Protein AF-A0A800FHI3-F1 (afdb_monomer_lite)

Secondary structure (DSSP, 8-state):
----PPPP-----------------PPPGGGS-GGG----B-SSTTB-PPPHHHHHHHHHH-HHHHHHH---PPPHHHHHHHS---EEEEEEEB-SSS-TTTB-GGGGGGT--SB---GGGTSSS-B--SBTTTB--BS-SBHHHHHHHHHHHHHH-TTPPPPEEEEEEE---HHHH-TT--SS--PBP--TT-

pLDDT: mean 89.05, std 16.57, range [38.44, 98.88]

Sequence (194 aa):
MNHQKIFYYSFLLLLLTGCDEKKEQGMNSNDLKLNQIQVIGSHNSYRIHPVQDMFNLMTGLNPELAAELDYGHPSFDVQFSQHGIRQIEIDVYHDPEGGLFYNQRGNLFIGLPVPSGIEELLDPGLKVLHFPDIDYRTHYLTFIDALTAVKTWSDANPNHIPIFILVEGKEEGLANVYPSLSGFTQPLPFDRDA

Foldseek 3Di:
DDDDDDDDDDDDDDPPPDDPPPPPPPDQLVVDDPVRDDFDEDELQFFDQWDVLLLVVCCVVPVVVSVVRPDGHDAPLCCCPVVVGQEYEWEKFAFQQFDLQQFLPLCVVRVHGRGPPDVVRRDGAIATFDEGNRTRDGNAGHPVRNVVSVVVSCVVPVSDDHRHYHYHYDQDYPCVVPVVDPDTRGTDDPDPVD

Radius of gyration: 28.07 Å; chains: 1; bounding box: 52×34×108 Å

Structure (mmCIF, N/CA/C/O backbone):
data_AF-A0A800FHI3-F1
#
_entry.id   AF-A0A800FHI3-F1
#
loop_
_atom_site.group_PDB
_atom_site.id
_atom_site.type_symbol
_atom_site.label_atom_id
_atom_site.label_alt_id
_atom_site.label_comp_id
_atom_site.label_asym_id
_atom_site.label_entity_id
_atom_site.label_seq_id
_atom_site.pdbx_PDB_ins_code
_atom_site.Cartn_x
_atom_site.Cartn_y
_atom_site.Cartn_z
_atom_site.occupancy
_atom_site.B_iso_or_equiv
_atom_site.auth_seq_id
_atom_site.auth_comp_id
_atom_site.auth_asym_id
_atom_site.auth_atom_id
_atom_site.pdbx_PDB_model_num
ATOM 1 N N . MET A 1 1 ? 30.110 -1.820 85.835 1.00 45.06 1 MET A N 1
ATOM 2 C CA . MET A 1 1 ? 29.943 -1.499 84.402 1.00 45.06 1 MET A CA 1
ATOM 3 C C . MET A 1 1 ? 29.195 -2.638 83.735 1.00 45.06 1 MET A C 1
ATOM 5 O O . MET A 1 1 ? 29.802 -3.664 83.478 1.00 45.06 1 MET A O 1
ATOM 9 N N . ASN A 1 2 ? 27.889 -2.486 83.512 1.00 38.44 2 ASN A N 1
ATOM 10 C CA . ASN A 1 2 ? 27.201 -3.175 82.423 1.00 38.44 2 ASN A CA 1
ATOM 11 C C . ASN A 1 2 ? 25.917 -2.401 82.100 1.00 38.44 2 ASN A C 1
ATOM 13 O O . ASN A 1 2 ? 25.079 -2.176 82.969 1.00 38.44 2 ASN A O 1
ATOM 17 N N . HIS A 1 3 ? 25.857 -1.888 80.877 1.00 43.31 3 HIS A N 1
ATOM 18 C CA . HIS A 1 3 ? 24.791 -1.051 80.347 1.00 43.31 3 HIS A CA 1
ATOM 19 C C . HIS A 1 3 ? 23.704 -1.924 79.726 1.00 43.31 3 HIS A C 1
ATOM 21 O O . HIS A 1 3 ? 24.027 -2.719 78.854 1.00 43.31 3 HIS A O 1
ATOM 27 N N . GLN A 1 4 ? 22.429 -1.668 80.030 1.00 44.62 4 GLN A N 1
ATOM 28 C CA . GLN A 1 4 ? 21.407 -1.634 78.979 1.00 44.62 4 GLN A CA 1
ATOM 29 C C . GLN A 1 4 ? 20.162 -0.881 79.448 1.00 44.62 4 GLN A C 1
ATOM 31 O O . GLN A 1 4 ? 19.582 -1.155 80.494 1.00 44.62 4 GLN A O 1
ATOM 36 N N . LYS A 1 5 ? 19.841 0.157 78.676 1.00 42.59 5 LYS A N 1
ATOM 37 C CA . LYS A 1 5 ? 18.814 1.164 78.919 1.00 42.59 5 LYS A CA 1
ATOM 38 C C . LYS A 1 5 ? 17.472 0.653 78.391 1.00 42.59 5 LYS A C 1
ATOM 40 O O . LYS A 1 5 ? 17.403 0.144 77.277 1.00 42.59 5 LYS A O 1
ATOM 45 N N . ILE A 1 6 ? 16.428 0.832 79.192 1.00 45.41 6 ILE A N 1
ATOM 46 C CA . ILE A 1 6 ? 15.025 0.570 78.859 1.00 45.41 6 ILE A CA 1
ATOM 47 C C . ILE A 1 6 ? 14.563 1.646 77.865 1.00 45.41 6 ILE A C 1
ATOM 49 O O . ILE A 1 6 ? 14.611 2.836 78.176 1.00 45.41 6 ILE A O 1
ATOM 53 N N . PHE A 1 7 ? 14.168 1.237 76.658 1.00 44.22 7 PHE A N 1
ATOM 54 C CA . PHE A 1 7 ? 13.616 2.122 75.629 1.00 44.22 7 PHE A CA 1
ATOM 55 C C . PHE A 1 7 ? 12.106 2.306 75.839 1.00 44.22 7 PHE A C 1
ATOM 57 O O . PHE A 1 7 ? 11.353 1.337 75.911 1.00 44.22 7 PHE A O 1
ATOM 64 N N . TYR A 1 8 ? 11.684 3.567 75.939 1.00 43.62 8 TYR A N 1
ATOM 65 C CA . TYR A 1 8 ? 10.291 4.002 76.006 1.00 43.62 8 TYR A CA 1
ATOM 66 C C . TYR A 1 8 ? 9.594 3.793 74.651 1.00 43.62 8 TYR A C 1
ATOM 68 O O . TYR A 1 8 ? 10.065 4.292 73.630 1.00 43.62 8 TYR A O 1
ATOM 76 N N . TYR A 1 9 ? 8.451 3.103 74.645 1.00 44.12 9 TYR A N 1
ATOM 77 C CA . TYR A 1 9 ? 7.526 3.089 73.510 1.00 44.12 9 TYR A CA 1
ATOM 78 C C . TYR A 1 9 ? 6.738 4.404 73.491 1.00 44.12 9 TYR A C 1
ATOM 80 O O . TYR A 1 9 ? 5.932 4.655 74.383 1.00 44.12 9 TYR A O 1
ATOM 88 N N . SER A 1 10 ? 6.963 5.236 72.473 1.00 44.97 10 SER A N 1
ATOM 89 C CA . SER A 1 10 ? 6.093 6.370 72.155 1.00 44.97 10 SER A CA 1
ATOM 90 C C . SER A 1 10 ? 5.158 5.943 71.025 1.00 44.97 10 SER A C 1
ATOM 92 O O . SER A 1 10 ? 5.600 5.678 69.908 1.00 44.97 10 SER A O 1
ATOM 94 N N . PHE A 1 11 ? 3.874 5.796 71.342 1.00 44.59 11 PHE A N 1
ATOM 95 C CA . PHE A 1 11 ? 2.820 5.424 70.402 1.00 44.59 11 PHE A CA 1
ATOM 96 C C . PHE A 1 11 ? 2.370 6.690 69.659 1.00 44.59 11 PHE A C 1
ATOM 98 O O . PHE A 1 11 ? 1.648 7.518 70.212 1.00 44.59 11 PHE A O 1
ATOM 105 N N . LEU A 1 12 ? 2.845 6.877 68.426 1.00 44.88 12 LEU A N 1
ATOM 106 C CA . LEU A 1 12 ? 2.419 7.974 67.559 1.00 44.88 12 LEU A CA 1
ATOM 107 C C . LEU A 1 12 ? 1.147 7.541 66.813 1.00 44.88 12 LEU A C 1
ATOM 109 O O . LEU A 1 12 ? 1.210 6.769 65.858 1.00 44.88 12 LEU A O 1
ATOM 113 N N . LEU A 1 13 ? -0.012 8.013 67.276 1.00 46.62 13 LEU A N 1
ATOM 114 C CA . LEU A 1 13 ? -1.298 7.797 66.615 1.00 46.62 13 LEU A CA 1
ATOM 115 C C . LEU A 1 13 ? -1.393 8.728 65.392 1.00 46.62 13 LEU A C 1
ATOM 117 O O . LEU A 1 13 ? -1.702 9.911 65.521 1.00 46.62 13 LEU A O 1
ATOM 121 N N . LEU A 1 14 ? -1.096 8.205 64.202 1.00 50.12 14 LEU A N 1
ATOM 122 C CA . LEU A 1 14 ? -1.395 8.876 62.936 1.00 50.12 14 LEU A CA 1
ATOM 123 C C . LEU A 1 14 ? -2.906 8.789 62.685 1.00 50.12 14 LEU A C 1
ATOM 125 O O . LEU A 1 14 ? -3.438 7.727 62.365 1.00 50.12 14 LEU A O 1
ATOM 129 N N . LEU A 1 15 ? -3.598 9.917 62.853 1.00 51.19 15 LEU A N 1
ATOM 130 C CA . LEU A 1 15 ? -4.972 10.107 62.394 1.00 51.19 15 LEU A CA 1
ATOM 131 C C . LEU A 1 15 ? -4.983 10.045 60.861 1.00 51.19 15 LEU A C 1
ATOM 133 O O . LEU A 1 15 ? -4.640 11.015 60.190 1.00 51.19 15 LEU A O 1
ATOM 137 N N . LEU A 1 16 ? -5.367 8.893 60.312 1.00 52.19 16 LEU A N 1
ATOM 138 C CA . LEU A 1 16 ? -5.722 8.757 58.903 1.00 52.19 16 LEU A CA 1
ATOM 139 C C . LEU A 1 16 ? -7.048 9.491 58.677 1.00 52.19 16 LEU A C 1
ATOM 141 O O . LEU A 1 16 ? -8.126 8.944 58.905 1.00 52.19 16 LEU A O 1
ATOM 145 N N . THR A 1 17 ? -6.977 10.749 58.249 1.00 55.69 17 THR A N 1
ATOM 146 C CA . THR A 1 17 ? -8.105 11.412 57.594 1.00 55.69 17 THR A CA 1
ATOM 147 C C . THR A 1 17 ? -8.374 10.665 56.293 1.00 55.69 17 THR A C 1
ATOM 149 O O . THR A 1 17 ? -7.591 10.762 55.349 1.00 55.69 17 THR A O 1
ATOM 152 N N . GLY A 1 18 ? -9.444 9.871 56.264 1.00 51.44 18 GLY A N 1
ATOM 153 C CA . GLY A 1 18 ? -9.910 9.226 55.044 1.00 51.44 18 GLY A CA 1
ATOM 154 C C . GLY A 1 18 ? -10.305 10.292 54.030 1.00 51.44 18 GLY A C 1
ATOM 155 O O . GLY A 1 18 ? -11.291 11.000 54.232 1.00 51.44 18 GLY A O 1
ATOM 156 N N . CYS A 1 19 ? -9.527 10.421 52.956 1.00 55.47 19 CYS A N 1
ATOM 157 C CA . CYS A 1 19 ? -10.030 11.015 51.729 1.00 55.47 19 CYS A CA 1
ATOM 158 C C . CYS A 1 19 ? -11.149 10.103 51.229 1.00 55.47 19 CYS A C 1
ATOM 160 O O . CYS A 1 19 ? -10.907 8.944 50.899 1.00 55.47 19 CYS A O 1
ATOM 162 N N . ASP A 1 20 ? -12.369 10.624 51.215 1.00 54.69 20 ASP A N 1
ATOM 163 C CA . ASP A 1 20 ? -13.487 10.002 50.524 1.00 54.69 20 ASP A CA 1
ATOM 164 C C . ASP A 1 20 ? -13.185 10.123 49.022 1.00 54.69 20 ASP A C 1
ATOM 166 O O . ASP A 1 20 ? -13.445 11.154 48.396 1.00 54.69 20 ASP A O 1
ATOM 170 N N . GLU A 1 21 ? -12.509 9.115 48.461 1.00 57.00 21 GLU A N 1
ATOM 171 C CA . GLU A 1 21 ? -12.353 8.966 47.017 1.00 57.00 21 GLU A CA 1
ATOM 172 C C . GLU A 1 21 ? -13.750 8.763 46.431 1.00 57.00 21 GLU A C 1
ATOM 174 O O . GLU A 1 21 ? -14.225 7.642 46.231 1.00 57.00 21 GLU A O 1
ATOM 179 N N . LYS A 1 22 ? -14.429 9.869 46.119 1.00 52.91 22 LYS A N 1
ATOM 180 C CA . LYS A 1 22 ? -15.454 9.846 45.087 1.00 52.91 22 LYS A CA 1
ATOM 181 C C . LYS A 1 22 ? -14.755 9.370 43.823 1.00 52.91 22 LYS A C 1
ATOM 183 O O . LYS A 1 22 ? -14.119 10.160 43.133 1.00 52.91 22 LYS A O 1
ATOM 188 N N . LYS A 1 23 ? -14.846 8.069 43.543 1.00 55.28 23 LYS A N 1
ATOM 189 C CA . LYS A 1 23 ? -14.570 7.524 42.219 1.00 55.28 23 LYS A CA 1
ATOM 190 C C . LYS A 1 23 ? -15.473 8.287 41.265 1.00 55.28 23 LYS A C 1
ATOM 192 O O . LYS A 1 23 ? -16.670 8.007 41.201 1.00 55.28 23 LYS A O 1
ATOM 197 N N . GLU A 1 24 ? -14.922 9.273 40.564 1.00 58.66 24 GLU A N 1
ATOM 198 C CA . GLU A 1 24 ? -15.524 9.723 39.321 1.00 58.66 24 GLU A CA 1
ATOM 199 C C . GLU A 1 24 ? -15.720 8.454 38.495 1.00 58.66 24 GLU A C 1
ATOM 201 O O . GLU A 1 24 ? -14.759 7.749 38.175 1.00 58.66 24 GLU A O 1
ATOM 206 N N . GLN A 1 25 ? -16.978 8.080 38.260 1.00 60.47 25 GLN A N 1
ATOM 207 C CA . GLN A 1 25 ? -17.289 7.055 37.280 1.00 60.47 25 GLN A CA 1
ATOM 208 C C . GLN A 1 25 ? -16.838 7.628 35.941 1.00 60.47 25 GLN A C 1
ATOM 210 O O . GLN A 1 25 ? -17.560 8.396 35.311 1.00 60.47 25 GLN A O 1
ATOM 215 N N . GLY A 1 26 ? -15.597 7.318 35.561 1.00 61.38 26 GLY A N 1
ATOM 216 C CA . GLY A 1 26 ? -15.086 7.615 34.237 1.00 61.38 26 GLY A CA 1
ATOM 217 C C . GLY A 1 26 ? -16.068 7.054 33.217 1.00 61.38 26 GLY A C 1
ATOM 218 O O . GLY A 1 26 ? -16.522 5.916 33.347 1.00 61.38 26 GLY A O 1
ATOM 219 N N . MET A 1 27 ? -16.439 7.883 32.247 1.00 67.25 27 MET A N 1
ATOM 220 C CA . MET A 1 27 ? -17.299 7.489 31.137 1.00 67.25 27 MET A CA 1
ATOM 221 C C . MET A 1 27 ? -16.727 6.228 30.477 1.00 67.25 27 MET A C 1
ATOM 223 O O . MET A 1 27 ? -15.555 6.208 30.096 1.00 67.25 27 MET A O 1
ATOM 227 N N . ASN A 1 28 ? -17.531 5.168 30.371 1.00 81.00 28 ASN A N 1
ATOM 228 C CA . ASN A 1 28 ? -17.112 3.952 29.687 1.00 81.00 28 ASN A CA 1
ATOM 229 C C . ASN A 1 28 ? -17.013 4.259 28.188 1.00 81.00 28 ASN A C 1
ATOM 231 O O . ASN A 1 28 ? -17.926 4.855 27.618 1.00 81.00 28 ASN A O 1
ATOM 235 N N . SER A 1 29 ? -15.930 3.846 27.527 1.00 79.69 29 SER A N 1
ATOM 236 C CA . SER A 1 29 ? -15.788 4.031 26.078 1.00 79.69 29 SER A CA 1
ATOM 237 C C . SER A 1 29 ? -16.929 3.382 25.289 1.00 79.69 29 SER A C 1
ATOM 239 O O . SER A 1 29 ? -17.259 3.858 24.208 1.00 79.69 29 SER A O 1
ATOM 241 N N . ASN A 1 30 ? -17.568 2.346 25.842 1.00 83.75 30 ASN A N 1
ATOM 242 C CA . ASN A 1 30 ? -18.726 1.679 25.244 1.00 83.75 30 ASN A CA 1
ATOM 243 C C . ASN A 1 30 ? -20.024 2.503 25.312 1.00 83.75 30 ASN A C 1
ATOM 245 O O . ASN A 1 30 ? -20.977 2.174 24.610 1.00 83.75 30 ASN A O 1
ATOM 249 N N . ASP A 1 31 ? -20.070 3.567 26.119 1.00 90.00 31 ASP A N 1
ATOM 250 C CA . ASP A 1 31 ? -21.227 4.467 26.204 1.00 90.00 31 ASP A CA 1
ATOM 251 C C . ASP A 1 31 ? -21.164 5.591 25.150 1.00 90.00 31 ASP A C 1
ATOM 253 O O . ASP A 1 31 ? -22.138 6.325 24.950 1.00 90.00 31 ASP A O 1
ATOM 257 N N . LEU A 1 32 ? -20.022 5.738 24.466 1.00 91.44 32 LEU A N 1
ATOM 258 C CA . LEU A 1 32 ? -19.825 6.723 23.407 1.00 91.44 32 LEU A CA 1
ATOM 259 C C . LEU A 1 32 ? -20.482 6.271 22.100 1.00 91.44 32 LEU A C 1
ATOM 261 O O . LEU A 1 32 ? -20.339 5.133 21.656 1.00 91.44 32 LEU A O 1
ATOM 265 N N . LYS A 1 33 ? -21.146 7.203 21.415 1.00 93.50 33 LYS A N 1
ATOM 266 C CA . LYS A 1 33 ? -21.565 7.018 20.019 1.00 93.50 33 LYS A CA 1
ATOM 267 C C . LYS A 1 33 ? -20.372 7.233 19.090 1.00 93.50 33 LYS A C 1
ATOM 269 O O . LYS A 1 33 ? -19.493 8.031 19.403 1.00 93.50 33 LYS A O 1
ATOM 274 N N . LEU A 1 34 ? -20.381 6.621 17.902 1.00 92.88 34 LEU A N 1
ATOM 275 C CA . LEU A 1 34 ? -19.294 6.773 16.918 1.00 92.88 34 LEU A CA 1
ATOM 276 C C . LEU A 1 34 ? -18.965 8.243 16.611 1.00 92.88 34 LEU A C 1
ATOM 278 O O . LEU A 1 34 ? -17.801 8.616 16.566 1.00 92.88 34 LEU A O 1
ATOM 282 N N . ASN A 1 35 ? -19.979 9.102 16.486 1.00 95.00 35 ASN A N 1
ATOM 283 C CA . ASN A 1 35 ? -19.808 10.534 16.218 1.00 95.00 35 ASN A CA 1
ATOM 284 C C . ASN A 1 35 ? -19.346 11.364 17.435 1.00 95.00 35 ASN A C 1
ATOM 286 O O . ASN A 1 35 ? -19.272 12.587 17.345 1.00 95.00 35 ASN A O 1
ATOM 290 N N . GLN A 1 36 ? -19.099 10.723 18.579 1.00 94.44 36 GLN A N 1
ATOM 291 C CA . GLN A 1 36 ? -18.502 11.316 19.780 1.00 94.44 36 GLN A CA 1
ATOM 292 C C . GLN A 1 36 ? -17.058 10.833 19.991 1.00 94.44 36 GLN A C 1
ATOM 294 O O . GLN A 1 36 ? -16.417 11.240 20.958 1.00 94.44 36 GLN A O 1
ATOM 299 N N . ILE A 1 37 ? -16.550 9.967 19.108 1.00 92.38 37 ILE A N 1
ATOM 300 C CA . ILE A 1 37 ? -15.177 9.471 19.134 1.00 92.38 37 ILE A CA 1
ATOM 301 C C . ILE A 1 37 ? -14.356 10.304 18.149 1.00 92.38 37 ILE A C 1
ATOM 303 O O . ILE A 1 37 ? -14.697 10.410 16.974 1.00 92.38 37 ILE A O 1
ATOM 307 N N . GLN A 1 38 ? -13.254 10.871 18.634 1.00 95.44 38 GLN A N 1
ATOM 308 C CA . GLN A 1 38 ? -12.239 11.505 17.803 1.00 95.44 38 GLN A CA 1
ATOM 309 C C . GLN A 1 38 ? -10.977 10.649 17.839 1.00 95.44 38 GLN A C 1
ATOM 311 O O . GLN A 1 38 ? -10.543 10.216 18.908 1.00 95.44 38 GLN A O 1
ATOM 316 N N . VAL A 1 39 ? -10.397 10.401 16.670 1.00 95.62 39 VAL A N 1
ATOM 317 C CA . VAL A 1 39 ? -9.217 9.550 16.512 1.00 95.62 39 VAL A CA 1
ATOM 318 C C . VAL A 1 39 ? -8.141 10.263 15.710 1.00 95.62 39 VAL A C 1
ATOM 320 O O . VAL A 1 39 ? -8.427 11.181 14.944 1.00 95.62 39 VAL A O 1
ATOM 323 N N . ILE A 1 40 ? -6.901 9.818 15.885 1.00 97.50 40 ILE A N 1
ATOM 324 C CA . ILE A 1 40 ? -5.805 10.132 14.972 1.00 97.50 40 ILE A CA 1
ATOM 325 C C . ILE A 1 40 ? -5.743 9.009 13.936 1.00 97.50 40 ILE A C 1
ATOM 327 O O . ILE A 1 40 ? -5.820 7.824 14.292 1.00 97.50 40 ILE A O 1
ATOM 331 N N . GLY A 1 41 ? -5.619 9.401 12.669 1.00 97.88 41 GLY A N 1
ATOM 332 C CA . GLY A 1 41 ? -5.404 8.495 11.551 1.00 97.88 41 GLY A CA 1
ATOM 333 C C . GLY A 1 41 ? -4.029 8.660 10.917 1.00 97.88 41 GLY A C 1
ATOM 334 O O . GLY A 1 41 ? -3.418 9.722 11.031 1.00 97.88 41 GLY A O 1
ATOM 335 N N . SER A 1 42 ? -3.557 7.607 10.258 1.00 98.31 42 SER A N 1
ATOM 336 C CA . SER A 1 42 ? -2.430 7.667 9.322 1.00 98.31 42 SER A CA 1
ATOM 337 C C . SER A 1 42 ? -2.950 7.610 7.884 1.00 98.31 42 SER A C 1
ATOM 339 O O . SER A 1 42 ? -3.937 6.927 7.620 1.00 98.31 42 SER A O 1
ATOM 341 N N . HIS A 1 43 ? -2.296 8.348 6.988 1.00 97.81 43 HIS A N 1
ATOM 342 C CA . HIS A 1 43 ? -2.580 8.373 5.550 1.00 97.81 43 HIS A CA 1
ATOM 343 C C . HIS A 1 43 ? -1.654 7.376 4.852 1.00 97.81 43 HIS A C 1
ATOM 345 O O . HIS A 1 43 ? -0.478 7.302 5.212 1.00 97.81 43 HIS A O 1
ATOM 351 N N . ASN A 1 44 ? -2.157 6.595 3.900 1.00 98.31 44 ASN A N 1
ATOM 352 C CA . ASN A 1 44 ? -1.414 5.493 3.269 1.00 98.31 44 ASN A CA 1
ATOM 353 C C . ASN A 1 44 ? -0.763 4.553 4.300 1.00 98.31 44 ASN A C 1
ATOM 355 O O . ASN A 1 44 ? 0.434 4.259 4.250 1.00 98.31 44 ASN A O 1
ATOM 359 N N . SER A 1 45 ? -1.533 4.093 5.287 1.00 98.69 45 SER A N 1
ATOM 360 C CA . SER A 1 45 ? -1.028 3.445 6.508 1.00 98.69 45 SER A CA 1
ATOM 361 C C . SER A 1 45 ? -0.176 2.193 6.268 1.00 98.69 45 SER A C 1
ATOM 363 O O . SER A 1 45 ? 0.563 1.773 7.153 1.00 98.69 45 SER A O 1
ATOM 365 N N . TYR A 1 46 ? -0.296 1.563 5.104 1.00 98.62 46 TYR A N 1
ATOM 366 C CA . TYR A 1 46 ? 0.449 0.371 4.692 1.00 98.62 46 TYR A CA 1
ATOM 367 C C . TYR A 1 46 ? 1.844 0.693 4.118 1.00 98.62 46 TYR A C 1
ATOM 369 O O . TYR A 1 46 ? 2.674 -0.211 3.978 1.00 98.62 46 TYR A O 1
ATOM 377 N N . ARG A 1 47 ? 2.094 1.957 3.754 1.00 97.88 47 ARG A N 1
ATOM 378 C CA . ARG A 1 47 ? 3.222 2.380 2.923 1.00 97.88 47 ARG A CA 1
ATOM 379 C C . ARG A 1 47 ? 4.554 2.261 3.653 1.00 97.88 47 ARG A C 1
ATOM 381 O O . ARG A 1 47 ? 4.724 2.737 4.778 1.00 97.88 47 ARG A O 1
ATOM 388 N N . ILE A 1 48 ? 5.530 1.687 2.959 1.00 97.62 48 ILE A N 1
ATOM 389 C CA . ILE A 1 48 ? 6.940 1.710 3.349 1.00 97.62 48 ILE A CA 1
ATOM 390 C C . ILE A 1 48 ? 7.648 2.710 2.443 1.00 97.62 48 ILE A C 1
ATOM 392 O O . ILE A 1 48 ? 7.301 2.828 1.273 1.00 97.62 48 ILE A O 1
ATOM 396 N N . HIS A 1 49 ? 8.665 3.393 2.970 1.00 96.44 49 HIS A N 1
ATOM 397 C CA . HIS A 1 49 ? 9.499 4.283 2.169 1.00 96.44 49 HIS A CA 1
ATOM 398 C C . HIS A 1 49 ? 9.948 3.603 0.854 1.00 96.44 49 HIS A C 1
ATOM 400 O O . HIS A 1 49 ? 10.337 2.421 0.896 1.00 96.44 49 HIS A O 1
ATOM 406 N N . PRO A 1 50 ? 9.954 4.321 -0.289 1.00 95.19 50 PRO A N 1
ATOM 407 C CA . PRO A 1 50 ? 10.339 3.769 -1.581 1.00 95.19 50 PRO A CA 1
ATOM 408 C C . PRO A 1 50 ? 11.721 3.111 -1.558 1.00 95.19 50 PRO A C 1
ATOM 410 O O . PRO A 1 50 ? 12.530 3.304 -0.641 1.00 95.19 50 PRO A O 1
ATOM 413 N N . VAL A 1 51 ? 12.025 2.330 -2.596 1.00 96.50 51 VAL A N 1
ATOM 414 C CA . VAL A 1 51 ? 13.398 1.852 -2.815 1.00 96.50 51 VAL A CA 1
ATOM 415 C C . VAL A 1 51 ? 14.333 3.060 -2.874 1.00 96.50 51 VAL A C 1
ATOM 417 O O . VAL A 1 51 ? 14.062 4.004 -3.611 1.00 96.50 51 VAL A O 1
ATOM 420 N N . GLN A 1 52 ? 15.432 3.034 -2.114 1.00 96.44 52 GLN A N 1
ATOM 421 C CA . GLN A 1 52 ? 16.301 4.204 -1.950 1.00 96.44 52 GLN A CA 1
ATOM 422 C C . GLN A 1 52 ? 16.821 4.747 -3.287 1.00 96.44 52 GLN A C 1
ATOM 424 O O . GLN A 1 52 ? 16.833 5.956 -3.491 1.00 96.44 52 GLN A O 1
ATOM 429 N N . ASP A 1 53 ? 17.200 3.874 -4.220 1.00 97.50 53 ASP A N 1
ATOM 430 C CA . ASP A 1 53 ? 17.676 4.307 -5.537 1.00 97.50 53 ASP A CA 1
ATOM 431 C C . ASP A 1 53 ? 16.559 4.935 -6.380 1.00 97.50 53 ASP A C 1
ATOM 433 O O . ASP A 1 53 ? 16.805 5.912 -7.088 1.00 97.50 53 ASP A O 1
ATOM 437 N N . MET A 1 54 ? 15.318 4.448 -6.250 1.00 96.69 54 MET A N 1
ATOM 438 C CA . MET A 1 54 ? 14.151 5.078 -6.880 1.00 96.69 54 MET A CA 1
ATOM 439 C C . MET A 1 54 ? 13.876 6.447 -6.259 1.00 96.69 54 MET A C 1
ATOM 441 O O . MET A 1 54 ? 13.665 7.418 -6.977 1.00 96.69 54 MET A O 1
ATOM 445 N N . PHE A 1 55 ? 13.952 6.556 -4.933 1.00 97.12 55 PHE A N 1
ATOM 446 C CA . PHE A 1 55 ? 13.820 7.828 -4.227 1.00 97.12 55 PHE A CA 1
ATOM 447 C C . PHE A 1 55 ? 14.896 8.842 -4.642 1.00 97.12 55 PHE A C 1
ATOM 449 O O . PHE A 1 55 ? 14.589 10.008 -4.894 1.00 97.12 55 PHE A O 1
ATOM 456 N N . ASN A 1 56 ? 16.148 8.402 -4.789 1.00 97.50 56 ASN A N 1
ATOM 457 C CA . ASN A 1 56 ? 17.251 9.245 -5.252 1.00 97.50 56 ASN A CA 1
ATOM 458 C C . ASN A 1 56 ? 17.029 9.713 -6.699 1.00 97.50 56 ASN A C 1
ATOM 460 O O . ASN A 1 56 ? 17.254 10.883 -7.011 1.00 97.50 56 ASN A O 1
ATOM 464 N N . LEU A 1 57 ? 16.554 8.820 -7.576 1.00 95.88 57 LEU A N 1
ATOM 465 C CA . LEU A 1 57 ? 16.175 9.168 -8.945 1.00 95.88 57 LEU A CA 1
ATOM 466 C C . LEU A 1 57 ? 15.050 10.211 -8.958 1.00 95.88 57 LEU A C 1
ATOM 468 O O . LEU A 1 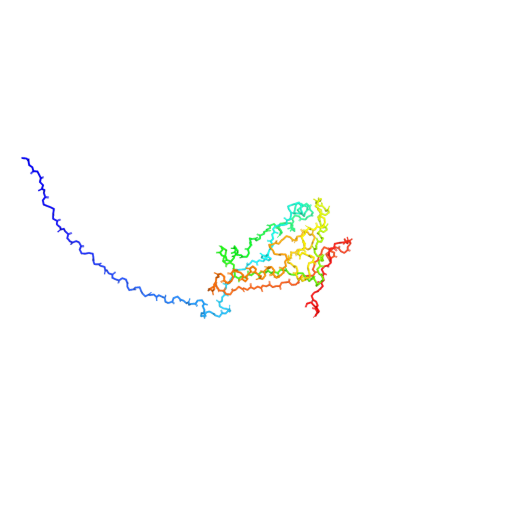57 ? 15.179 11.231 -9.632 1.00 95.88 57 LEU A O 1
ATOM 472 N N . MET A 1 58 ? 13.982 9.993 -8.184 1.00 95.06 58 MET A N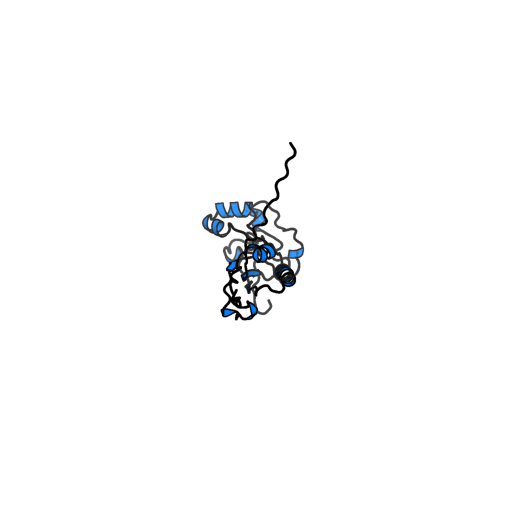 1
ATOM 473 C CA . MET A 1 58 ? 12.872 10.942 -8.058 1.00 95.06 58 MET A CA 1
ATOM 474 C C . MET A 1 58 ? 13.351 12.290 -7.523 1.00 95.06 58 MET A C 1
ATOM 476 O O . MET A 1 58 ? 13.009 13.312 -8.102 1.00 95.06 58 MET A O 1
ATOM 480 N N . THR A 1 59 ? 14.219 12.305 -6.509 1.00 96.94 59 THR A N 1
ATOM 481 C CA . THR A 1 59 ? 14.832 13.537 -5.987 1.00 96.94 59 THR A CA 1
ATOM 482 C C . THR A 1 59 ? 15.593 14.297 -7.074 1.00 96.94 59 THR A C 1
ATOM 484 O O . THR A 1 59 ? 15.508 15.518 -7.145 1.00 96.94 59 THR A O 1
ATOM 487 N N . GLY A 1 60 ? 16.319 13.594 -7.949 1.00 96.62 60 GLY A N 1
ATOM 488 C CA . GLY A 1 60 ? 17.041 14.215 -9.062 1.00 96.62 60 GLY A CA 1
ATOM 489 C C . GLY A 1 60 ? 16.135 14.797 -10.155 1.00 96.62 60 GLY A C 1
ATOM 490 O O . GLY A 1 60 ? 16.526 15.758 -10.816 1.00 96.62 60 GLY A O 1
ATOM 491 N N . LEU A 1 61 ? 14.941 14.231 -10.350 1.00 93.12 61 LEU A N 1
ATOM 492 C CA . LEU A 1 61 ? 13.984 14.647 -11.382 1.00 93.12 61 LEU A CA 1
ATOM 493 C C . LEU A 1 61 ? 12.996 15.709 -10.881 1.00 93.12 61 LEU A C 1
ATOM 495 O O . LEU A 1 61 ? 12.704 16.668 -11.594 1.00 93.12 61 LEU A O 1
ATOM 499 N N . ASN A 1 62 ? 12.473 15.523 -9.672 1.00 94.31 62 ASN A N 1
ATOM 500 C CA . ASN A 1 62 ? 11.500 16.386 -9.018 1.00 94.31 62 ASN A CA 1
ATOM 501 C C . ASN A 1 62 ? 11.677 16.324 -7.481 1.00 94.31 62 ASN A C 1
ATOM 503 O O . ASN A 1 62 ? 11.053 15.490 -6.818 1.00 94.31 62 ASN A O 1
ATOM 507 N N . PRO A 1 63 ? 12.510 17.209 -6.901 1.00 95.62 63 PRO A N 1
ATOM 508 C CA . PRO A 1 63 ? 12.770 17.237 -5.461 1.00 95.62 63 PRO A CA 1
ATOM 509 C C . PRO A 1 63 ? 11.530 17.505 -4.600 1.00 95.62 63 PRO A C 1
ATOM 511 O O . PRO A 1 63 ? 11.458 17.013 -3.479 1.00 95.62 63 PRO A O 1
ATOM 514 N N . GLU A 1 64 ? 10.576 18.293 -5.103 1.00 95.19 64 GLU A N 1
ATOM 515 C CA . GLU A 1 64 ? 9.357 18.646 -4.366 1.00 95.19 64 GLU A CA 1
ATOM 516 C C . GLU A 1 64 ? 8.460 17.418 -4.206 1.00 95.19 64 GLU A C 1
ATOM 518 O O . GLU A 1 64 ? 8.120 17.051 -3.084 1.00 95.19 64 GLU A O 1
ATOM 523 N N . LEU A 1 65 ? 8.208 16.700 -5.305 1.00 88.75 65 LEU A N 1
ATOM 524 C CA . LEU A 1 65 ? 7.484 15.428 -5.265 1.00 88.75 65 LEU A CA 1
ATOM 525 C C . LEU A 1 65 ? 8.210 14.385 -4.404 1.00 88.75 65 LEU A C 1
ATOM 527 O O . LEU A 1 65 ? 7.579 13.649 -3.654 1.00 88.75 65 LEU A O 1
ATOM 531 N N . ALA A 1 66 ? 9.540 14.306 -4.491 1.00 93.81 66 ALA A N 1
ATOM 532 C CA . ALA A 1 66 ? 10.300 13.363 -3.676 1.00 93.81 66 ALA A CA 1
ATOM 533 C C . ALA A 1 66 ? 10.148 13.654 -2.174 1.00 93.81 66 ALA A C 1
ATOM 535 O O . ALA A 1 66 ? 9.969 12.721 -1.399 1.00 93.81 66 ALA A O 1
ATOM 536 N N . ALA A 1 67 ? 10.147 14.926 -1.765 1.00 94.88 67 ALA A N 1
ATOM 537 C CA . ALA A 1 67 ? 9.942 15.304 -0.369 1.00 94.88 67 ALA A CA 1
ATOM 538 C C . ALA A 1 67 ? 8.562 14.878 0.165 1.00 94.88 67 ALA A C 1
ATOM 540 O O . ALA A 1 67 ? 8.455 14.477 1.321 1.00 94.88 67 ALA A O 1
ATOM 541 N N . GLU A 1 68 ? 7.519 14.900 -0.669 1.00 92.75 68 GLU A N 1
ATOM 542 C CA . GLU A 1 68 ? 6.188 14.390 -0.299 1.00 92.75 68 GLU A CA 1
ATOM 543 C C . GLU A 1 68 ? 6.177 12.868 -0.087 1.00 92.75 68 GLU A C 1
ATOM 545 O O . GLU A 1 68 ? 5.362 12.352 0.675 1.00 92.75 68 GLU A O 1
ATOM 550 N N . LEU A 1 69 ? 7.099 12.145 -0.725 1.00 92.88 69 LEU A N 1
ATOM 551 C CA . LEU A 1 69 ? 7.235 10.690 -0.637 1.00 92.88 69 LEU A CA 1
ATOM 552 C C . LEU A 1 69 ? 8.237 10.229 0.437 1.00 92.88 69 LEU A C 1
ATOM 554 O O . LEU A 1 69 ? 8.330 9.019 0.680 1.00 92.88 69 LEU A O 1
ATOM 558 N N . ASP A 1 70 ? 8.953 11.150 1.092 1.00 95.75 70 ASP A N 1
ATOM 559 C CA . ASP A 1 70 ? 9.984 10.882 2.111 1.00 95.75 70 ASP A CA 1
ATOM 560 C C . ASP A 1 70 ? 9.373 10.550 3.483 1.00 95.75 70 ASP A C 1
ATOM 562 O O . ASP A 1 70 ? 9.516 11.256 4.482 1.00 95.75 70 ASP A O 1
ATOM 566 N N . TYR A 1 71 ? 8.606 9.465 3.521 1.00 95.94 71 TYR A N 1
ATOM 567 C CA . TYR A 1 71 ? 8.058 8.910 4.752 1.00 95.94 71 TYR A CA 1
ATOM 568 C C . TYR A 1 71 ? 7.783 7.415 4.603 1.00 95.94 71 TYR A C 1
ATOM 570 O O . TYR A 1 71 ? 7.858 6.837 3.520 1.00 95.94 71 TYR A O 1
ATOM 578 N N . GLY A 1 72 ? 7.441 6.776 5.713 1.00 96.81 72 GLY A N 1
ATOM 579 C CA . GLY A 1 72 ? 6.900 5.427 5.748 1.00 96.81 72 GLY A CA 1
ATOM 580 C C . GLY A 1 72 ? 6.257 5.177 7.103 1.00 96.81 72 GLY A C 1
ATOM 581 O O . GLY A 1 72 ? 6.617 5.812 8.097 1.00 96.81 72 GLY A O 1
ATOM 582 N N . HIS A 1 73 ? 5.307 4.256 7.148 1.00 98.19 73 HIS A N 1
ATOM 583 C CA . HIS A 1 73 ? 4.663 3.854 8.388 1.00 98.19 73 HIS A CA 1
ATOM 584 C C . HIS A 1 73 ? 5.275 2.559 8.929 1.00 98.19 73 HIS A C 1
ATOM 586 O O . HIS A 1 73 ? 5.816 1.758 8.163 1.00 98.19 73 HIS A O 1
ATOM 592 N N . PRO A 1 74 ? 5.224 2.321 10.251 1.00 98.31 74 PRO A N 1
ATOM 593 C CA . PRO A 1 74 ? 5.451 0.988 10.788 1.00 98.31 74 PRO A CA 1
ATOM 594 C C . PRO A 1 74 ? 4.235 0.090 10.495 1.00 98.31 74 PRO A C 1
ATOM 596 O O . PRO A 1 74 ? 3.202 0.562 10.020 1.00 98.31 74 PRO A O 1
ATOM 599 N N . SER A 1 75 ? 4.329 -1.204 10.792 1.00 98.69 75 SER A N 1
ATOM 600 C CA . SER A 1 75 ? 3.216 -2.146 10.629 1.00 98.69 75 SER A CA 1
ATOM 601 C C . SER A 1 75 ? 1.982 -1.743 11.455 1.00 98.69 75 SER A C 1
ATOM 603 O O . SER A 1 75 ? 2.055 -0.937 12.388 1.00 98.69 75 SER A O 1
ATOM 605 N N . PHE A 1 76 ? 0.817 -2.297 11.112 1.00 98.81 76 PHE A N 1
ATOM 606 C CA . PHE A 1 76 ? -0.461 -1.915 11.728 1.00 98.81 76 PHE A CA 1
ATOM 607 C C . PHE A 1 76 ? -0.474 -2.180 13.232 1.00 98.81 76 PHE A C 1
ATOM 609 O O . PHE A 1 76 ? -0.943 -1.339 13.991 1.00 98.81 76 PHE A O 1
ATOM 616 N N . ASP A 1 77 ? 0.099 -3.293 13.687 1.00 98.50 77 ASP A N 1
ATOM 617 C CA . ASP A 1 77 ? 0.204 -3.606 15.112 1.00 98.50 77 ASP A CA 1
ATOM 618 C C . ASP A 1 77 ? 0.987 -2.530 15.880 1.00 98.50 77 ASP A C 1
ATOM 620 O O . ASP A 1 77 ? 0.576 -2.134 16.974 1.00 98.50 77 ASP A O 1
ATOM 624 N N . VAL A 1 78 ? 2.060 -1.992 15.295 1.00 98.75 78 VAL A N 1
ATOM 625 C CA . VAL A 1 78 ? 2.852 -0.908 15.887 1.00 98.75 78 VAL A CA 1
ATOM 626 C C . VAL A 1 78 ? 2.065 0.401 15.871 1.00 98.75 78 VAL A C 1
ATOM 628 O O . VAL A 1 78 ? 1.985 1.078 16.900 1.00 98.75 78 VAL A O 1
ATOM 631 N N . GLN A 1 79 ? 1.413 0.736 14.753 1.00 98.69 79 GLN A N 1
ATOM 632 C CA . GLN A 1 79 ? 0.530 1.906 14.658 1.00 98.69 79 GLN A CA 1
ATOM 633 C C . GLN A 1 79 ? -0.573 1.875 15.724 1.00 98.69 79 GLN A C 1
ATOM 635 O O . GLN A 1 79 ? -0.799 2.868 16.421 1.00 98.69 79 GLN A O 1
ATOM 640 N N . PHE A 1 80 ? -1.218 0.726 15.916 1.00 98.62 80 PHE A N 1
ATOM 641 C CA . PHE A 1 80 ? -2.313 0.577 16.867 1.00 98.62 80 PHE A CA 1
ATOM 642 C C . PHE A 1 80 ? -1.848 0.536 18.323 1.00 98.62 80 PHE A C 1
ATOM 644 O O . PHE A 1 80 ? -2.496 1.145 19.183 1.00 98.62 80 PHE A O 1
ATOM 651 N N . SER A 1 81 ? -0.750 -0.168 18.609 1.00 98.19 81 SER A N 1
ATOM 652 C CA . SER A 1 81 ? -0.305 -0.443 19.983 1.00 98.19 81 SER A CA 1
ATOM 653 C C . SER A 1 81 ? 0.583 0.656 20.552 1.00 98.19 81 SER A C 1
ATOM 655 O O . SER A 1 81 ? 0.476 0.975 21.732 1.00 98.19 81 SER A O 1
ATOM 657 N N . GLN A 1 82 ? 1.471 1.223 19.733 1.00 98.19 82 GLN A N 1
ATOM 658 C CA . GLN A 1 82 ? 2.495 2.165 20.195 1.00 98.19 82 GLN A CA 1
ATOM 659 C C . GLN A 1 82 ? 2.130 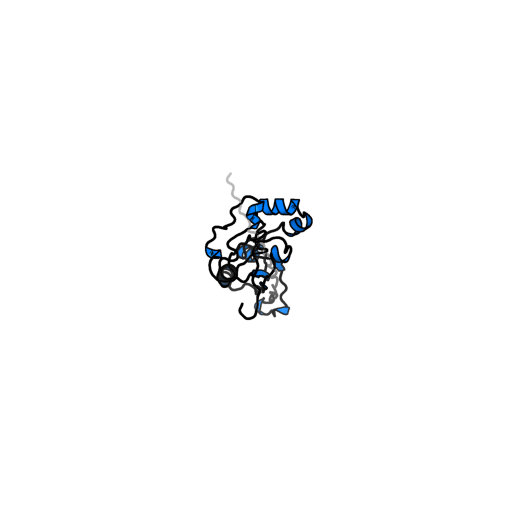3.614 19.882 1.00 98.19 82 GLN A C 1
ATOM 661 O O . GLN A 1 82 ? 2.472 4.510 20.650 1.00 98.19 82 GLN A O 1
ATOM 666 N N . HIS A 1 83 ? 1.410 3.847 18.781 1.00 97.69 83 HIS A N 1
ATOM 667 C CA . HIS A 1 83 ? 1.062 5.196 18.326 1.00 97.69 83 HIS A CA 1
ATOM 668 C C . HIS A 1 83 ? -0.411 5.562 18.549 1.00 97.69 83 HIS A C 1
ATOM 670 O O . HIS A 1 83 ? -0.797 6.703 18.311 1.00 97.69 83 HIS A O 1
ATOM 676 N N . GLY A 1 84 ? -1.236 4.624 19.027 1.00 96.69 84 GLY A N 1
ATOM 677 C CA . GLY A 1 84 ? -2.646 4.878 19.335 1.00 96.69 84 GLY A CA 1
ATOM 678 C C . GLY A 1 84 ? -3.509 5.195 18.109 1.00 96.69 84 GLY A C 1
ATOM 679 O O . GLY A 1 84 ? -4.601 5.738 18.267 1.00 96.69 84 GLY A O 1
ATOM 680 N N . ILE A 1 85 ? -3.045 4.856 16.901 1.00 98.38 85 ILE A N 1
ATOM 681 C CA . ILE A 1 85 ? -3.789 5.073 15.656 1.00 98.38 85 ILE A CA 1
ATOM 682 C C . ILE A 1 85 ? -5.090 4.271 15.691 1.00 98.38 85 ILE A C 1
ATOM 684 O O . ILE A 1 85 ? -5.105 3.103 16.088 1.00 98.38 85 ILE A O 1
ATOM 688 N N . ARG A 1 86 ? -6.199 4.905 15.301 1.00 97.81 86 ARG A N 1
ATOM 689 C CA . ARG A 1 86 ? -7.531 4.272 15.230 1.00 97.81 86 ARG A CA 1
ATOM 690 C C . ARG A 1 86 ? -8.288 4.608 13.946 1.00 97.81 86 ARG A C 1
ATOM 692 O O . ARG A 1 86 ? -9.446 4.231 13.806 1.00 97.81 86 ARG A O 1
ATOM 699 N N . GLN A 1 87 ? -7.619 5.252 12.997 1.00 98.56 87 GLN A N 1
ATOM 700 C CA . GLN A 1 87 ? -8.039 5.306 11.605 1.00 98.56 87 GLN A CA 1
ATOM 701 C C . GLN A 1 87 ? -6.848 4.952 10.714 1.00 98.56 87 GLN A C 1
ATOM 703 O O . GLN A 1 87 ? -5.753 5.467 10.921 1.00 98.56 87 GLN A O 1
ATOM 708 N N . ILE A 1 88 ? -7.060 4.074 9.745 1.00 98.81 88 ILE A N 1
ATOM 709 C CA . ILE A 1 88 ? -6.066 3.743 8.727 1.00 98.81 88 ILE A CA 1
ATOM 710 C C . ILE A 1 88 ? -6.658 3.910 7.339 1.00 98.81 88 ILE A C 1
ATOM 712 O O . ILE A 1 88 ? -7.876 3.858 7.162 1.00 98.81 88 ILE A O 1
ATOM 716 N N . GLU A 1 89 ? -5.773 4.066 6.375 1.00 98.81 89 GLU A N 1
ATOM 717 C CA . GLU A 1 89 ? -6.060 4.105 4.953 1.00 98.81 89 GLU A CA 1
ATOM 718 C C . GLU A 1 89 ? -5.319 2.978 4.242 1.00 98.81 89 GLU A C 1
ATOM 720 O O . GLU A 1 89 ? -4.151 2.693 4.536 1.00 98.81 89 GLU A O 1
ATOM 725 N N . ILE A 1 90 ? -6.032 2.310 3.340 1.00 98.88 90 ILE A N 1
ATOM 726 C CA . ILE A 1 90 ? -5.528 1.210 2.530 1.00 98.88 90 ILE A CA 1
ATOM 727 C C . ILE A 1 90 ? -5.880 1.495 1.077 1.00 98.88 90 ILE A C 1
ATOM 729 O O . ILE A 1 90 ? -7.044 1.393 0.684 1.00 98.88 90 ILE A O 1
ATOM 733 N N . ASP A 1 91 ? -4.856 1.786 0.288 1.00 98.75 91 ASP A N 1
ATOM 734 C CA . ASP A 1 91 ? -4.992 1.918 -1.154 1.00 98.75 91 ASP A CA 1
ATOM 735 C C . ASP A 1 91 ? -5.003 0.526 -1.760 1.00 98.75 91 ASP A C 1
ATOM 737 O O . ASP A 1 91 ? -4.159 -0.320 -1.442 1.00 98.75 91 ASP A O 1
ATOM 741 N N . VAL A 1 92 ? -5.970 0.283 -2.632 1.00 98.62 92 VAL A N 1
ATOM 742 C CA . VAL A 1 92 ? -6.138 -0.989 -3.317 1.00 98.62 92 VAL A CA 1
ATOM 743 C C . VAL A 1 92 ? -6.187 -0.774 -4.817 1.00 98.62 92 VAL A C 1
ATOM 745 O O . VAL A 1 92 ? -6.865 0.117 -5.319 1.00 98.62 92 VAL A O 1
ATOM 748 N N . TYR A 1 93 ? -5.498 -1.647 -5.535 1.00 98.38 93 TYR A N 1
ATOM 749 C CA . TYR A 1 93 ? -5.573 -1.748 -6.980 1.00 98.38 93 TYR A CA 1
ATOM 750 C C . TYR A 1 93 ? -6.292 -3.031 -7.383 1.00 98.38 93 TYR A C 1
ATOM 752 O O . TYR A 1 93 ? -6.058 -4.099 -6.806 1.00 98.38 93 TYR A O 1
ATOM 760 N N . HIS A 1 94 ? -7.153 -2.920 -8.392 1.00 97.31 94 HIS A N 1
ATOM 761 C CA . HIS A 1 94 ? -7.905 -4.038 -8.944 1.00 97.31 94 HIS A CA 1
ATOM 762 C C . HIS A 1 94 ? -6.998 -4.955 -9.785 1.00 97.31 94 HIS A C 1
ATOM 764 O O . HIS A 1 94 ? -6.356 -4.504 -10.733 1.00 97.31 94 HIS A O 1
ATOM 770 N N . ASP A 1 95 ? -6.936 -6.242 -9.425 1.00 97.44 95 ASP A N 1
ATOM 771 C CA . ASP A 1 95 ? -6.136 -7.268 -10.115 1.00 97.44 95 ASP A CA 1
ATOM 772 C C . ASP A 1 95 ? -6.874 -8.626 -10.121 1.00 97.44 95 ASP A C 1
ATOM 774 O O . ASP A 1 95 ? -6.503 -9.545 -9.391 1.00 97.44 95 ASP A O 1
ATOM 778 N N . PRO A 1 96 ? -7.982 -8.764 -10.872 1.00 96.12 96 PRO A N 1
ATOM 779 C CA . PRO A 1 96 ? -8.881 -9.916 -10.770 1.00 96.12 96 PRO A CA 1
ATOM 780 C C . PRO A 1 96 ? -8.255 -11.224 -11.266 1.00 96.12 96 PRO A C 1
ATOM 782 O O . PRO A 1 96 ? -8.637 -12.289 -10.797 1.00 96.12 96 PRO A O 1
ATOM 785 N N . GLU A 1 97 ? -7.284 -11.154 -12.176 1.00 97.12 97 GLU A N 1
ATOM 786 C CA . GLU A 1 97 ? -6.583 -12.328 -12.716 1.00 97.12 97 GLU A CA 1
ATOM 787 C C . GLU A 1 97 ? -5.218 -12.561 -12.051 1.00 97.12 97 GLU A C 1
ATOM 789 O O . GLU A 1 97 ? -4.634 -13.632 -12.214 1.00 97.12 97 GLU A O 1
ATOM 794 N N . GLY A 1 98 ? -4.720 -11.582 -11.290 1.00 97.81 98 GLY A N 1
ATOM 795 C CA . GLY A 1 98 ? -3.387 -11.605 -10.710 1.00 97.81 98 GLY A CA 1
ATOM 796 C C . GLY A 1 98 ? -2.287 -11.235 -11.707 1.00 97.81 98 GLY A C 1
ATOM 797 O O . GLY A 1 98 ? -2.437 -11.271 -12.932 1.00 97.81 98 GLY A O 1
ATOM 798 N N . GLY A 1 99 ? -1.119 -10.894 -11.169 1.00 98.19 99 GLY A N 1
ATOM 799 C CA . GLY A 1 99 ? 0.101 -10.653 -11.932 1.00 98.19 99 GLY A CA 1
ATOM 800 C C . GLY A 1 99 ? 0.227 -9.256 -12.535 1.00 98.19 99 GLY A C 1
ATOM 801 O O . GLY A 1 99 ? 1.310 -8.930 -13.034 1.00 98.19 99 GLY A O 1
ATOM 802 N N . LEU A 1 100 ? -0.801 -8.402 -12.454 1.00 97.62 100 LEU A N 1
ATOM 803 C CA . LEU A 1 100 ? -0.759 -7.051 -13.025 1.00 97.62 100 LEU A CA 1
ATOM 804 C C . LEU A 1 100 ? 0.371 -6.209 -12.417 1.00 97.62 100 LEU A C 1
ATOM 806 O O . LEU A 1 100 ? 1.063 -5.487 -13.133 1.00 97.62 100 LEU A O 1
ATOM 810 N N . PHE A 1 101 ? 0.608 -6.367 -11.113 1.00 98.00 101 PHE A N 1
ATOM 811 C CA . PHE A 1 101 ? 1.620 -5.621 -10.353 1.00 98.00 101 PHE A CA 1
ATOM 812 C C . PHE A 1 101 ? 2.910 -6.412 -10.092 1.00 98.00 101 PHE A C 1
ATOM 814 O O . PHE A 1 101 ? 3.803 -5.938 -9.389 1.00 98.00 101 PHE A O 1
ATOM 821 N N . TYR A 1 102 ? 3.045 -7.615 -10.662 1.00 98.38 102 TYR A N 1
ATOM 822 C CA . TYR A 1 102 ? 4.220 -8.469 -10.457 1.00 98.38 102 TYR A CA 1
ATOM 823 C C . TYR A 1 102 ? 5.503 -7.867 -11.051 1.00 98.38 102 TYR A C 1
ATOM 825 O O . TYR A 1 102 ? 6.595 -8.046 -10.502 1.00 98.38 102 TYR A O 1
ATOM 833 N N . ASN A 1 103 ? 5.374 -7.161 -12.177 1.00 97.50 103 ASN A N 1
ATOM 834 C CA . ASN A 1 103 ? 6.483 -6.505 -12.860 1.00 97.50 103 ASN A CA 1
ATOM 835 C C . ASN A 1 103 ? 6.569 -5.032 -12.446 1.00 97.50 103 ASN A C 1
ATOM 837 O O . ASN A 1 103 ? 5.700 -4.240 -12.783 1.00 97.50 103 ASN A O 1
ATOM 841 N N . GLN A 1 104 ? 7.658 -4.652 -11.787 1.00 96.62 104 GLN A N 1
ATOM 842 C CA . GLN A 1 104 ? 7.931 -3.298 -11.306 1.00 96.62 104 GLN A CA 1
ATOM 843 C C . GLN A 1 104 ? 8.844 -2.584 -12.302 1.00 96.62 104 GLN A C 1
ATOM 845 O O . GLN A 1 104 ? 10.062 -2.523 -12.144 1.00 96.62 104 GLN A O 1
ATOM 850 N N . ARG A 1 105 ? 8.293 -2.080 -13.401 1.00 95.69 105 ARG A N 1
ATOM 851 C CA . ARG A 1 105 ? 9.096 -1.641 -14.553 1.00 95.69 105 ARG A CA 1
ATOM 852 C C . ARG A 1 105 ? 9.959 -0.419 -14.296 1.00 95.69 105 ARG A C 1
ATOM 854 O O . ARG A 1 105 ? 10.963 -0.252 -14.987 1.00 95.69 105 ARG A O 1
ATOM 861 N N . GLY A 1 106 ? 9.626 0.389 -13.291 1.00 94.81 106 GLY A N 1
ATOM 862 C CA . GLY A 1 106 ? 10.486 1.479 -12.833 1.00 94.81 106 GLY A CA 1
ATOM 863 C C . GLY A 1 106 ? 11.867 0.982 -12.400 1.00 94.81 106 GLY A C 1
ATOM 864 O O . GLY A 1 106 ? 12.849 1.703 -12.567 1.00 94.81 106 GLY A O 1
ATOM 865 N N . ASN A 1 107 ? 11.987 -0.283 -11.980 1.00 97.19 107 ASN A N 1
ATOM 866 C CA . ASN A 1 107 ? 13.261 -0.904 -11.620 1.00 97.19 107 ASN A CA 1
ATOM 867 C C . ASN A 1 107 ? 14.303 -0.862 -12.756 1.00 97.19 107 ASN A C 1
ATOM 869 O O . ASN A 1 107 ? 15.500 -0.828 -12.470 1.00 97.19 107 ASN A O 1
ATOM 873 N N . LEU A 1 108 ? 13.881 -0.751 -14.028 1.00 95.56 108 LEU A N 1
ATOM 874 C CA . LEU A 1 108 ? 14.789 -0.533 -15.165 1.00 95.56 108 LEU A CA 1
ATOM 875 C C . LEU A 1 108 ? 15.657 0.719 -15.001 1.00 95.56 108 LEU A C 1
ATOM 877 O O . LEU A 1 108 ? 16.820 0.710 -15.400 1.00 95.56 108 LEU A O 1
ATOM 881 N N . PHE A 1 109 ? 15.113 1.789 -14.420 1.00 94.62 109 PHE A N 1
ATOM 882 C CA . PHE A 1 109 ? 15.825 3.059 -14.270 1.00 94.62 109 PHE A CA 1
ATOM 883 C C . PHE A 1 109 ? 16.877 3.039 -13.164 1.00 94.62 109 PHE A C 1
ATOM 885 O O . PHE A 1 109 ? 17.776 3.876 -13.159 1.00 94.62 109 PHE A O 1
ATOM 892 N N . ILE A 1 110 ? 16.771 2.082 -12.246 1.00 96.69 110 ILE A N 1
ATOM 893 C CA . ILE A 1 110 ? 17.634 1.965 -11.067 1.00 96.69 110 ILE A CA 1
ATOM 894 C C . ILE A 1 110 ? 18.439 0.660 -11.057 1.00 96.69 110 ILE A C 1
ATOM 896 O O . ILE A 1 110 ? 19.070 0.327 -10.062 1.00 96.69 110 ILE A O 1
ATOM 900 N N . GLY A 1 111 ? 18.435 -0.085 -12.166 1.00 97.06 111 GLY A N 1
ATOM 901 C CA . GLY A 1 111 ? 19.233 -1.303 -12.319 1.00 97.06 111 GLY A CA 1
ATOM 902 C C . GLY A 1 111 ? 18.763 -2.491 -11.474 1.00 97.06 111 GLY A C 1
ATOM 903 O O . GLY A 1 111 ? 19.553 -3.404 -11.236 1.00 97.06 111 GLY A O 1
ATOM 904 N N . LEU A 1 112 ? 17.502 -2.500 -11.032 1.00 97.44 112 LEU A N 1
ATOM 905 C CA . LEU A 1 112 ? 16.899 -3.627 -10.318 1.00 97.44 112 LEU A CA 1
ATOM 906 C C . LEU A 1 112 ? 16.120 -4.554 -11.275 1.00 97.44 112 LEU A C 1
ATOM 908 O O . LEU A 1 112 ? 15.728 -4.130 -12.369 1.00 97.44 112 LEU A O 1
ATOM 912 N N . PRO A 1 113 ? 15.872 -5.824 -10.896 1.00 97.81 113 PRO A N 1
ATOM 913 C CA . PRO A 1 113 ? 15.025 -6.722 -11.676 1.00 97.81 113 PRO A CA 1
ATOM 914 C C . PRO A 1 113 ? 13.615 -6.156 -11.875 1.00 97.81 113 PRO A C 1
ATOM 916 O O . PRO A 1 113 ? 13.014 -5.630 -10.943 1.00 97.81 113 PRO A O 1
ATOM 919 N N . VAL A 1 114 ? 13.076 -6.287 -13.090 1.00 97.44 114 VAL A N 1
ATOM 920 C CA . VAL A 1 114 ? 11.675 -5.933 -13.372 1.00 97.44 114 VAL A CA 1
ATOM 921 C C . VAL A 1 114 ? 10.703 -6.915 -12.712 1.00 97.44 114 VAL A C 1
ATOM 923 O O . VAL A 1 114 ? 9.782 -6.448 -12.048 1.00 97.44 114 VAL A O 1
ATOM 926 N N . PRO A 1 115 ? 10.876 -8.245 -12.838 1.00 98.06 115 PRO A N 1
ATOM 927 C CA . PRO A 1 115 ? 10.097 -9.189 -12.047 1.00 98.06 115 PRO A CA 1
ATOM 928 C C . PRO A 1 115 ? 10.396 -9.001 -10.561 1.00 98.06 115 PRO A C 1
ATOM 930 O O . PRO A 1 115 ? 11.561 -9.039 -10.163 1.00 98.06 115 PRO A O 1
ATOM 933 N N . SER A 1 116 ? 9.354 -8.841 -9.750 1.00 97.31 116 SER A N 1
ATOM 934 C CA . SER A 1 116 ? 9.493 -8.715 -8.295 1.00 97.31 116 SER A CA 1
ATOM 935 C C . SER A 1 116 ? 10.036 -9.986 -7.629 1.00 97.31 116 SER A C 1
ATOM 937 O O . SER A 1 116 ? 10.712 -9.897 -6.606 1.00 97.31 116 SER A O 1
ATOM 939 N N . GLY A 1 117 ? 9.746 -11.163 -8.201 1.00 97.62 117 GLY A N 1
ATOM 940 C CA . GLY A 1 117 ? 10.014 -12.462 -7.575 1.00 97.62 117 GLY A CA 1
ATOM 941 C C . GLY A 1 117 ? 9.075 -12.787 -6.407 1.00 97.62 117 GLY A C 1
ATOM 942 O O . GLY A 1 117 ? 9.389 -13.668 -5.612 1.00 97.62 117 GLY A O 1
ATOM 943 N N . ILE A 1 118 ? 7.964 -12.053 -6.283 1.00 97.81 118 ILE A N 1
ATOM 944 C CA . ILE A 1 118 ? 6.955 -12.209 -5.233 1.00 97.81 118 ILE A CA 1
ATOM 945 C C . ILE A 1 118 ? 5.764 -12.960 -5.833 1.00 97.81 118 ILE A C 1
ATOM 947 O O . ILE A 1 118 ? 4.981 -12.383 -6.588 1.00 97.81 118 ILE A O 1
ATOM 951 N N . GLU A 1 119 ? 5.648 -14.249 -5.527 1.00 97.75 119 GLU A N 1
ATOM 952 C CA . GLU A 1 119 ? 4.620 -15.126 -6.105 1.00 97.75 119 GLU A CA 1
ATOM 953 C C . GLU A 1 119 ? 3.200 -14.697 -5.700 1.00 97.75 119 GLU A C 1
ATOM 955 O O . GLU A 1 119 ? 2.282 -14.800 -6.502 1.00 97.75 119 GLU A O 1
ATOM 960 N N . GLU A 1 120 ? 3.015 -14.104 -4.518 1.00 96.88 120 GLU A N 1
ATOM 961 C CA . GLU A 1 120 ? 1.717 -13.615 -4.021 1.00 96.88 120 GLU A CA 1
ATOM 962 C C . GLU A 1 120 ? 1.113 -12.495 -4.897 1.00 96.88 120 GLU A C 1
ATOM 964 O O . GLU A 1 120 ? -0.095 -12.227 -4.876 1.00 96.88 120 GLU A O 1
ATOM 969 N N . LEU A 1 121 ? 1.946 -11.813 -5.694 1.00 98.19 121 LEU A N 1
ATOM 970 C CA . LEU A 1 121 ? 1.475 -10.831 -6.672 1.00 98.19 121 LEU A CA 1
ATOM 971 C C . LEU A 1 121 ? 0.910 -11.486 -7.938 1.00 98.19 121 LEU A C 1
ATOM 973 O O . LEU A 1 121 ? 0.236 -10.795 -8.694 1.00 98.19 121 LEU A O 1
ATOM 977 N N . LEU A 1 122 ? 1.168 -12.776 -8.174 1.00 98.44 122 LEU A N 1
ATOM 978 C CA . LEU A 1 122 ? 0.599 -13.542 -9.288 1.00 98.44 122 LEU A CA 1
ATOM 979 C C . LEU A 1 122 ? -0.805 -14.068 -8.984 1.00 98.44 122 LEU A C 1
ATOM 981 O O . LEU A 1 122 ? -1.534 -14.397 -9.914 1.00 98.44 122 LEU A O 1
ATOM 985 N N . ASP A 1 123 ? -1.186 -14.143 -7.711 1.00 97.50 123 ASP A N 1
ATOM 986 C CA . ASP A 1 123 ? -2.517 -14.599 -7.326 1.00 97.50 123 ASP A CA 1
ATOM 987 C C . ASP A 1 123 ? -3.591 -13.550 -7.679 1.00 97.50 123 ASP A C 1
ATOM 989 O O . ASP A 1 123 ? -3.334 -12.350 -7.568 1.00 97.50 123 ASP A O 1
ATOM 993 N N . PRO A 1 124 ? -4.816 -13.956 -8.040 1.00 97.56 124 PRO A N 1
ATOM 994 C CA . PRO A 1 124 ? -5.974 -13.070 -8.146 1.00 97.56 124 PRO A CA 1
ATOM 995 C C . PRO A 1 124 ? -6.271 -12.236 -6.890 1.00 97.56 124 PRO A C 1
ATOM 997 O O . PRO A 1 124 ? -6.096 -12.690 -5.757 1.00 97.56 124 PRO A O 1
ATOM 1000 N N . GLY A 1 125 ? -6.826 -11.043 -7.090 1.00 96.88 125 GLY A N 1
ATOM 1001 C CA . GLY A 1 125 ? -7.400 -10.187 -6.052 1.00 96.88 125 GLY A CA 1
ATOM 1002 C C . GLY A 1 125 ? -6.631 -8.890 -5.799 1.00 96.88 125 GLY A C 1
ATOM 1003 O O . GLY A 1 125 ? -5.516 -8.687 -6.270 1.00 96.88 125 GLY A O 1
ATOM 1004 N N . LEU A 1 126 ? -7.248 -8.001 -5.016 1.00 98.19 126 LEU A N 1
ATOM 1005 C CA . LEU A 1 126 ? -6.764 -6.637 -4.792 1.00 98.19 126 LEU A CA 1
ATOM 1006 C C . LEU A 1 126 ? -5.338 -6.585 -4.226 1.00 98.19 126 LEU A C 1
ATOM 1008 O O . LEU A 1 126 ? -5.034 -7.240 -3.218 1.00 98.19 126 LEU A O 1
ATOM 1012 N N . LYS A 1 127 ? -4.494 -5.748 -4.837 1.00 98.69 127 LYS A N 1
ATOM 1013 C CA . LYS A 1 127 ? -3.115 -5.488 -4.395 1.00 98.69 127 LYS A CA 1
ATOM 1014 C C . LYS A 1 127 ? -3.027 -4.167 -3.653 1.00 98.69 127 LYS A C 1
ATOM 1016 O O . LYS A 1 127 ? -3.711 -3.215 -4.010 1.00 98.69 127 LYS A O 1
ATOM 1021 N N . VAL A 1 128 ? -2.184 -4.116 -2.630 1.00 98.81 128 VAL A N 1
ATOM 1022 C CA . VAL A 1 128 ? -2.002 -2.926 -1.791 1.00 98.81 128 VAL A CA 1
ATOM 1023 C C . VAL A 1 128 ? -0.645 -2.311 -2.098 1.00 98.81 128 VAL A C 1
ATOM 1025 O O . VAL A 1 128 ? 0.392 -2.919 -1.855 1.00 98.81 128 VAL A O 1
ATOM 1028 N N . LEU A 1 129 ? -0.645 -1.110 -2.663 1.00 98.31 129 LEU A N 1
ATOM 1029 C CA . LEU A 1 129 ? 0.554 -0.334 -2.969 1.00 98.31 129 LEU A CA 1
ATOM 1030 C C . LEU A 1 129 ? 0.178 1.134 -3.195 1.00 98.31 129 LEU A C 1
ATOM 1032 O O . LEU A 1 129 ? -0.987 1.428 -3.431 1.00 98.31 129 LEU A O 1
ATOM 1036 N N . HIS A 1 130 ? 1.164 2.033 -3.171 1.00 97.62 130 HIS A N 1
ATOM 1037 C CA . HIS A 1 130 ? 0.917 3.468 -3.333 1.00 97.62 130 HIS A CA 1
ATOM 1038 C C . HIS A 1 130 ? 0.861 3.877 -4.799 1.00 97.62 130 HIS A C 1
ATOM 1040 O O . HIS A 1 130 ? -0.133 4.435 -5.267 1.00 97.62 130 HIS A O 1
ATOM 1046 N N . PHE A 1 131 ? 1.906 3.547 -5.557 1.00 96.75 131 PHE A N 1
ATOM 1047 C CA . PHE A 1 131 ? 1.961 3.878 -6.973 1.00 96.75 131 PHE A CA 1
ATOM 1048 C C . PHE A 1 131 ? 2.707 2.793 -7.765 1.00 96.75 131 PHE A C 1
ATOM 1050 O O . PHE A 1 131 ? 3.853 2.469 -7.422 1.00 96.75 131 PHE A O 1
ATOM 1057 N N . PRO A 1 132 ? 2.108 2.223 -8.829 1.00 97.06 132 PRO A N 1
ATOM 1058 C CA . PRO A 1 132 ? 2.718 1.146 -9.599 1.00 97.06 132 PRO A CA 1
ATOM 1059 C C . PRO A 1 132 ? 4.096 1.528 -10.137 1.00 97.06 132 PRO A C 1
ATOM 1061 O O . PRO A 1 132 ? 4.365 2.687 -10.446 1.00 97.06 132 PRO A O 1
ATOM 1064 N N . ASP A 1 133 ? 4.972 0.535 -10.279 1.00 96.25 133 ASP A N 1
ATOM 1065 C CA . ASP A 1 133 ? 6.314 0.644 -10.868 1.00 96.25 133 ASP A CA 1
ATOM 1066 C C . ASP A 1 133 ? 7.357 1.486 -10.102 1.00 96.25 133 ASP A C 1
ATOM 1068 O O . ASP A 1 133 ? 8.544 1.181 -10.225 1.00 96.25 133 ASP A O 1
ATOM 1072 N N . ILE A 1 134 ? 6.963 2.499 -9.320 1.00 94.88 134 ILE A N 1
ATOM 1073 C CA . ILE A 1 134 ? 7.892 3.452 -8.674 1.00 94.88 134 ILE A CA 1
ATOM 1074 C C . ILE A 1 134 ? 7.738 3.567 -7.151 1.00 94.88 134 ILE A C 1
AT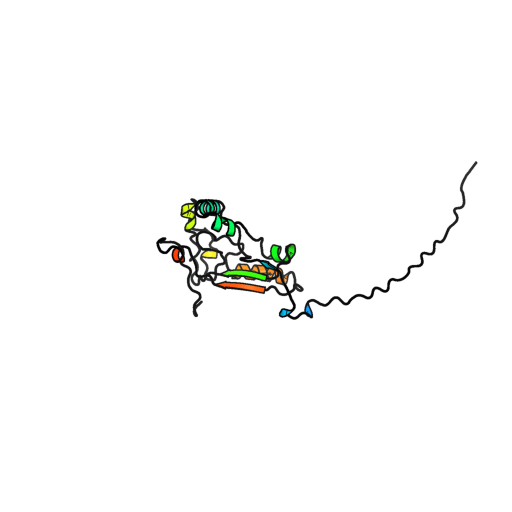OM 1076 O O . ILE A 1 134 ? 8.725 3.837 -6.471 1.00 94.88 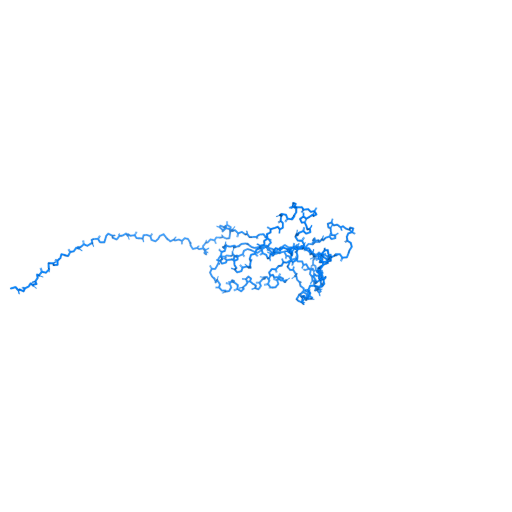134 ILE A O 1
ATOM 1080 N N . ASP A 1 135 ? 6.548 3.321 -6.599 1.00 96.50 135 ASP A N 1
ATOM 1081 C CA . ASP A 1 135 ? 6.292 3.375 -5.155 1.00 96.50 135 ASP A CA 1
ATOM 1082 C C . ASP A 1 135 ? 5.402 2.206 -4.713 1.00 96.50 135 ASP A C 1
ATOM 1084 O O . ASP A 1 135 ? 4.275 2.349 -4.239 1.00 96.50 135 ASP A O 1
ATOM 1088 N N . TYR A 1 136 ? 5.917 1.001 -4.948 1.00 96.81 136 TYR A N 1
ATOM 1089 C CA . TYR A 1 136 ? 5.200 -0.259 -4.749 1.00 96.81 136 TYR A CA 1
ATOM 1090 C C . TYR A 1 136 ? 5.440 -0.900 -3.372 1.00 96.81 136 TYR A C 1
ATOM 1092 O O . TYR A 1 136 ? 4.956 -2.001 -3.112 1.00 96.81 136 TYR A O 1
ATOM 1100 N N . ARG A 1 137 ? 6.245 -0.283 -2.495 1.00 97.56 137 ARG A N 1
ATOM 1101 C CA . ARG A 1 137 ? 6.637 -0.910 -1.225 1.00 97.56 137 ARG A CA 1
ATOM 1102 C C . ARG A 1 137 ? 5.540 -0.764 -0.173 1.00 97.56 137 ARG A C 1
ATOM 1104 O O . ARG A 1 137 ? 5.082 0.329 0.145 1.00 97.56 137 ARG A O 1
ATOM 1111 N N . THR A 1 138 ? 5.186 -1.891 0.425 1.00 98.62 138 THR A N 1
ATOM 1112 C CA . THR A 1 138 ? 4.064 -2.034 1.354 1.00 98.62 138 THR A CA 1
ATOM 1113 C C . THR A 1 138 ? 4.409 -3.053 2.439 1.00 98.62 138 THR A C 1
ATOM 1115 O O . THR A 1 138 ? 5.221 -3.952 2.209 1.00 98.62 138 THR A O 1
ATOM 1118 N N . HIS A 1 139 ? 3.793 -2.932 3.616 1.00 98.56 139 HIS A N 1
ATOM 1119 C CA . HIS A 1 139 ? 3.805 -3.994 4.634 1.00 98.56 139 HIS A CA 1
ATOM 1120 C C . HIS A 1 139 ? 2.923 -5.190 4.260 1.00 98.56 139 HIS A C 1
ATOM 1122 O O . HIS A 1 139 ? 3.126 -6.278 4.793 1.00 98.56 139 HIS A O 1
ATOM 1128 N N . TYR A 1 140 ? 1.956 -4.999 3.360 1.00 98.56 140 TYR A N 1
ATOM 1129 C CA . TYR A 1 140 ? 0.953 -6.002 2.996 1.00 98.56 140 TYR A CA 1
ATOM 1130 C C . TYR A 1 140 ? 0.764 -6.009 1.488 1.00 98.56 140 TYR A C 1
ATOM 1132 O O . TYR A 1 140 ? 0.446 -4.972 0.917 1.00 98.56 140 TYR A O 1
ATOM 1140 N N . LEU A 1 141 ? 0.971 -7.154 0.842 1.00 98.38 141 LEU A N 1
ATOM 1141 C CA . LEU A 1 141 ? 0.939 -7.254 -0.618 1.00 98.38 141 LEU A CA 1
ATOM 1142 C C . LEU A 1 141 ? -0.494 -7.302 -1.154 1.00 98.38 141 LEU A C 1
ATOM 1144 O O . LEU A 1 141 ? -0.787 -6.716 -2.196 1.00 98.38 141 LEU A O 1
ATOM 1148 N N . THR A 1 142 ? -1.392 -7.972 -0.430 1.00 98.56 142 THR A N 1
ATOM 1149 C CA . THR A 1 142 ? -2.805 -8.095 -0.798 1.00 98.56 142 THR A CA 1
ATOM 1150 C C . THR A 1 142 ? -3.724 -7.419 0.215 1.00 98.56 142 THR A C 1
ATOM 1152 O O . THR A 1 142 ? -3.378 -7.222 1.385 1.00 98.56 142 THR A O 1
ATOM 1155 N N . PHE A 1 143 ? -4.947 -7.099 -0.213 1.00 98.56 143 PHE A N 1
ATOM 1156 C CA . PHE A 1 143 ? -5.961 -6.575 0.704 1.00 98.56 143 PHE A CA 1
ATOM 1157 C C . PHE A 1 143 ? -6.346 -7.597 1.786 1.00 98.56 143 PHE A C 1
ATOM 1159 O O . PHE A 1 143 ? -6.608 -7.228 2.931 1.00 98.56 143 PHE A O 1
ATOM 1166 N N . ILE A 1 144 ? -6.304 -8.893 1.453 1.00 98.25 144 ILE A N 1
ATOM 1167 C CA . ILE A 1 144 ? -6.517 -9.979 2.417 1.00 98.25 144 ILE A CA 1
ATOM 1168 C C . ILE A 1 144 ? -5.428 -9.957 3.493 1.00 98.25 144 ILE A C 1
ATOM 1170 O O . ILE A 1 144 ? -5.761 -10.055 4.675 1.00 98.25 144 ILE A O 1
ATOM 1174 N N . ASP A 1 145 ? -4.159 -9.770 3.124 1.00 98.44 145 ASP A N 1
ATOM 1175 C CA . ASP A 1 145 ? -3.056 -9.676 4.091 1.00 98.44 145 ASP A CA 1
ATOM 1176 C C . ASP A 1 145 ? -3.248 -8.485 5.032 1.00 98.44 145 ASP A C 1
ATOM 1178 O O . ASP A 1 145 ? -3.140 -8.624 6.253 1.00 98.44 145 ASP A O 1
ATOM 1182 N N . ALA A 1 146 ? -3.608 -7.324 4.475 1.00 98.75 146 ALA A N 1
ATOM 1183 C CA . ALA A 1 146 ? -3.839 -6.105 5.241 1.00 98.75 146 ALA A CA 1
ATOM 1184 C C . ALA A 1 146 ? -4.986 -6.282 6.254 1.00 98.75 146 ALA A C 1
ATOM 1186 O O . ALA A 1 146 ? -4.823 -6.000 7.444 1.00 98.75 146 ALA A O 1
ATOM 1187 N N . LEU A 1 147 ? -6.134 -6.814 5.818 1.00 98.81 147 LEU A N 1
ATOM 1188 C CA . LEU A 1 147 ? -7.269 -7.087 6.705 1.00 98.81 147 LEU A CA 1
ATOM 1189 C C . LEU A 1 147 ? -6.960 -8.185 7.727 1.00 98.81 147 LEU A C 1
ATOM 1191 O O . LEU A 1 147 ? -7.410 -8.102 8.871 1.00 98.81 147 LEU A O 1
ATOM 1195 N N . THR A 1 148 ? -6.165 -9.189 7.353 1.00 98.81 148 THR A N 1
ATOM 1196 C CA . THR A 1 148 ? -5.719 -10.248 8.266 1.00 98.81 148 THR A CA 1
ATOM 1197 C C . THR A 1 148 ? -4.833 -9.679 9.369 1.00 98.81 148 THR A C 1
ATOM 1199 O O . THR A 1 148 ? -5.004 -10.048 10.533 1.00 98.81 148 THR A O 1
ATOM 1202 N N . ALA A 1 149 ? -3.944 -8.734 9.053 1.00 98.81 149 ALA A N 1
ATOM 1203 C CA . ALA A 1 149 ? -3.128 -8.046 10.049 1.00 98.81 149 ALA A CA 1
ATOM 1204 C C . ALA A 1 149 ? -3.985 -7.224 11.026 1.00 98.81 149 ALA A C 1
ATOM 1206 O O . ALA A 1 149 ? -3.808 -7.333 12.243 1.00 98.81 149 ALA A O 1
ATOM 1207 N N . VAL A 1 150 ? -4.972 -6.471 10.518 1.00 98.81 150 VAL A N 1
ATOM 1208 C CA . VAL A 1 150 ? -5.926 -5.736 11.370 1.00 98.81 150 VAL A CA 1
ATOM 1209 C C . VAL A 1 150 ? -6.715 -6.693 12.260 1.00 98.81 150 VAL A C 1
ATOM 1211 O O . VAL A 1 150 ? -6.796 -6.483 13.471 1.00 98.81 150 VAL A O 1
ATOM 1214 N N . LYS A 1 151 ? -7.262 -7.769 11.685 1.00 98.69 151 LYS A N 1
ATOM 1215 C CA . LYS A 1 151 ? -8.037 -8.771 12.419 1.00 98.69 151 LYS A CA 1
ATOM 1216 C C . LYS A 1 151 ? -7.205 -9.450 13.503 1.00 98.69 151 LYS A C 1
ATOM 1218 O O . LYS A 1 151 ? -7.680 -9.595 14.622 1.00 98.69 151 LYS A O 1
ATOM 1223 N N . THR A 1 152 ? -5.972 -9.835 13.189 1.00 98.81 152 THR A N 1
ATOM 1224 C CA . THR A 1 152 ? -5.067 -10.487 14.144 1.00 98.81 152 THR A CA 1
ATOM 1225 C C . THR A 1 152 ? -4.814 -9.589 15.351 1.00 98.81 152 THR A C 1
ATOM 1227 O O . THR A 1 152 ? -4.896 -10.044 16.492 1.00 98.81 152 THR A O 1
ATOM 1230 N N . TRP A 1 153 ? -4.568 -8.297 15.118 1.00 98.75 153 TRP A N 1
ATOM 1231 C CA . TRP A 1 153 ? -4.417 -7.340 16.209 1.00 98.75 153 TRP A CA 1
ATOM 1232 C C . TRP A 1 153 ? -5.723 -7.141 16.987 1.00 98.75 153 TRP A C 1
ATOM 1234 O O . TRP A 1 153 ? -5.705 -7.114 18.217 1.00 98.75 153 TRP A O 1
ATOM 1244 N N . SER A 1 154 ? -6.856 -7.037 16.290 1.00 98.56 154 SER A N 1
ATOM 1245 C CA . SER A 1 154 ? -8.179 -6.869 16.898 1.00 98.56 154 SER A CA 1
ATOM 1246 C C . SER A 1 154 ? -8.541 -8.033 17.829 1.00 98.56 154 SER A C 1
ATOM 1248 O O . SER A 1 154 ? -8.878 -7.802 18.991 1.00 98.56 154 SER A O 1
ATOM 1250 N N . ASP A 1 155 ? -8.365 -9.276 17.368 1.00 98.56 155 ASP A N 1
ATOM 1251 C CA . ASP A 1 155 ? -8.630 -10.497 18.139 1.00 98.56 155 ASP A CA 1
ATOM 1252 C C . ASP A 1 155 ? -7.759 -10.564 19.412 1.00 98.56 155 ASP A C 1
ATOM 1254 O O . ASP A 1 155 ? -8.209 -11.028 20.461 1.00 98.56 155 ASP A O 1
ATOM 1258 N N . ALA A 1 156 ? -6.525 -10.052 19.349 1.00 98.50 156 ALA A N 1
ATOM 1259 C CA . ALA A 1 156 ? -5.623 -9.956 20.498 1.00 98.50 156 ALA A CA 1
ATOM 1260 C C . ALA A 1 156 ? -5.963 -8.799 21.465 1.00 98.50 156 ALA A C 1
ATOM 1262 O O . ALA A 1 156 ? -5.445 -8.769 22.583 1.00 98.50 156 ALA A O 1
ATOM 1263 N N . ASN A 1 157 ? -6.828 -7.855 21.072 1.00 97.62 157 ASN A N 1
ATOM 1264 C CA . ASN A 1 157 ? -7.157 -6.642 21.828 1.00 97.62 157 ASN A CA 1
ATOM 1265 C C . ASN A 1 157 ? -8.683 -6.429 21.960 1.00 97.62 157 ASN A C 1
ATOM 1267 O O . ASN A 1 157 ? -9.188 -5.374 21.584 1.00 97.62 157 ASN A O 1
ATOM 1271 N N . PRO A 1 158 ? -9.449 -7.360 22.557 1.00 94.62 158 PRO A N 1
ATOM 1272 C CA . PRO A 1 158 ? -10.917 -7.423 22.443 1.00 94.62 158 PRO A CA 1
ATOM 1273 C C . PRO A 1 158 ? -11.706 -6.202 22.959 1.00 94.62 158 PRO A C 1
ATOM 1275 O O . PRO A 1 158 ? -12.898 -6.095 22.693 1.00 94.62 158 PRO A O 1
ATOM 1278 N N . ASN A 1 159 ? -11.068 -5.289 23.698 1.00 92.06 159 ASN A N 1
ATOM 1279 C CA . ASN A 1 159 ? -11.685 -4.068 24.231 1.00 92.06 159 ASN A CA 1
ATOM 1280 C C . ASN A 1 159 ? -11.164 -2.786 23.554 1.00 92.06 159 ASN A C 1
ATOM 1282 O O . ASN A 1 159 ? -11.313 -1.694 24.106 1.00 92.06 159 ASN A O 1
ATOM 1286 N N . HIS A 1 160 ? -10.488 -2.893 22.406 1.00 94.50 160 HIS A N 1
ATOM 1287 C CA . HIS A 1 160 ? -10.050 -1.714 21.668 1.00 94.50 160 HIS A CA 1
ATOM 1288 C C . HIS A 1 160 ? -11.264 -0.910 21.166 1.00 94.50 160 HIS A C 1
ATOM 1290 O O . HIS A 1 160 ? -12.289 -1.471 20.783 1.00 94.50 160 HIS A O 1
ATOM 1296 N N . ILE A 1 161 ? -11.149 0.420 21.123 1.00 93.31 161 ILE A N 1
ATOM 1297 C CA . ILE A 1 161 ? -12.161 1.258 20.457 1.00 93.31 161 ILE A CA 1
ATOM 1298 C C . ILE A 1 161 ? -12.177 0.977 18.943 1.00 93.31 161 ILE A C 1
ATOM 1300 O O . ILE A 1 161 ? -11.159 0.501 18.429 1.00 93.31 161 ILE A O 1
ATOM 1304 N N . PRO A 1 162 ? -13.270 1.273 18.215 1.00 95.38 162 PRO A N 1
ATOM 1305 C CA . PRO A 1 162 ? -13.366 0.993 16.783 1.00 95.38 162 PRO A CA 1
ATOM 1306 C C . PRO A 1 162 ? -12.159 1.494 15.982 1.00 95.38 162 PRO A C 1
ATOM 1308 O O . PRO A 1 162 ? -11.655 2.590 16.229 1.00 95.38 162 PRO A O 1
ATOM 1311 N N . ILE A 1 163 ? -11.716 0.680 15.022 1.00 97.50 163 ILE A N 1
ATOM 1312 C CA . ILE A 1 163 ? -10.747 1.083 14.002 1.00 97.50 163 ILE A CA 1
ATOM 1313 C C . ILE A 1 163 ? -11.539 1.454 12.752 1.00 97.50 163 ILE A C 1
ATOM 1315 O O . ILE A 1 163 ? -12.296 0.636 12.232 1.00 97.50 163 ILE A O 1
ATOM 1319 N N . PHE A 1 164 ? -11.361 2.680 12.278 1.00 97.88 164 PHE A N 1
ATOM 1320 C CA . PHE A 1 164 ? -11.905 3.127 11.001 1.00 97.88 164 PHE A CA 1
ATOM 1321 C C . PHE A 1 164 ? -10.922 2.762 9.889 1.00 97.88 164 PHE A C 1
ATOM 1323 O O . PHE A 1 164 ? -9.730 3.036 10.003 1.00 97.88 164 PHE A O 1
ATOM 1330 N N . ILE A 1 165 ? -11.413 2.129 8.828 1.00 98.56 165 ILE A N 1
ATOM 1331 C CA . ILE A 1 165 ? -10.596 1.732 7.679 1.00 98.56 165 ILE A CA 1
ATOM 1332 C C . ILE A 1 165 ? -11.160 2.450 6.459 1.00 98.56 165 ILE A C 1
ATOM 1334 O O . ILE A 1 165 ? -12.278 2.157 6.034 1.00 98.56 165 ILE A O 1
ATOM 1338 N N . LEU A 1 166 ? -10.405 3.412 5.935 1.00 98.62 166 LEU A N 1
ATOM 1339 C CA . LEU A 1 166 ? -10.645 4.000 4.626 1.00 98.62 166 LEU A CA 1
ATOM 1340 C C . LEU A 1 166 ? -10.014 3.075 3.584 1.00 98.62 166 LEU A C 1
ATOM 1342 O O . LEU A 1 166 ? -8.859 2.682 3.727 1.00 98.62 166 LEU A O 1
ATOM 1346 N N . VAL A 1 167 ? -10.788 2.703 2.569 1.00 98.50 167 VAL A N 1
ATOM 1347 C CA . VAL A 1 167 ? -10.304 1.914 1.433 1.00 98.50 167 VAL A CA 1
ATOM 1348 C C . VAL A 1 167 ? -10.401 2.794 0.195 1.00 98.50 167 VAL A C 1
ATOM 1350 O O . VAL A 1 167 ? -11.509 3.196 -0.169 1.00 98.50 167 VAL A O 1
ATOM 1353 N N . GLU A 1 168 ? -9.263 3.111 -0.419 1.00 98.06 168 GLU A N 1
ATOM 1354 C CA . GLU A 1 168 ? -9.199 3.908 -1.646 1.00 98.06 168 GLU A CA 1
ATOM 1355 C C . GLU A 1 168 ? -8.942 2.988 -2.843 1.00 98.06 168 GLU A C 1
ATOM 1357 O O . GLU A 1 168 ? -7.906 2.332 -2.928 1.00 98.06 168 GLU A O 1
ATOM 1362 N N . GLY A 1 169 ? -9.898 2.923 -3.772 1.00 97.62 169 GLY A N 1
ATOM 1363 C CA . GLY A 1 169 ? -9.714 2.236 -5.049 1.00 97.62 169 GLY A CA 1
ATOM 1364 C C . GLY A 1 169 ? -8.903 3.108 -6.000 1.00 97.62 169 GLY A C 1
ATOM 1365 O O . GLY A 1 169 ? -9.384 4.155 -6.429 1.00 97.62 169 GLY A O 1
ATOM 1366 N N . LYS A 1 170 ? -7.679 2.685 -6.312 1.00 97.19 170 LYS A N 1
ATOM 1367 C CA . LYS A 1 170 ? -6.747 3.425 -7.163 1.00 97.19 170 LYS A CA 1
ATOM 1368 C C . LYS A 1 170 ? -6.828 2.971 -8.614 1.00 97.19 170 LYS A C 1
ATOM 1370 O O . LYS A 1 170 ? -6.862 1.776 -8.906 1.00 97.19 170 LYS A O 1
ATOM 1375 N N . GLU A 1 171 ? -6.760 3.940 -9.522 1.00 94.94 171 GLU A N 1
ATOM 1376 C CA . GLU A 1 171 ? -6.769 3.712 -10.975 1.00 94.94 171 GLU A CA 1
ATOM 1377 C C . GLU A 1 171 ? -5.617 4.446 -11.686 1.00 94.94 171 GLU A C 1
ATOM 1379 O O . GLU A 1 171 ? -5.494 4.410 -12.913 1.00 94.94 171 GLU A O 1
ATOM 1384 N N . GLU A 1 172 ? -4.751 5.126 -10.930 1.00 93.31 172 GLU A N 1
ATOM 1385 C CA . GLU A 1 172 ? -3.657 5.922 -11.475 1.00 93.31 172 GLU A CA 1
ATOM 1386 C C . GLU A 1 172 ? -2.323 5.167 -11.506 1.00 93.31 172 GLU A C 1
ATOM 1388 O O . GLU A 1 172 ? -1.901 4.532 -10.545 1.00 93.31 172 GLU A O 1
ATOM 1393 N N . GLY A 1 173 ? -1.614 5.274 -12.626 1.00 93.06 173 GLY A N 1
ATOM 1394 C CA . GLY A 1 173 ? -0.250 4.792 -12.800 1.00 93.06 173 GLY A CA 1
ATOM 1395 C C . GLY A 1 173 ? 0.564 5.725 -13.694 1.00 93.06 173 GLY A C 1
ATOM 1396 O O . GLY A 1 173 ? 0.072 6.743 -14.197 1.00 93.06 173 GLY A O 1
ATOM 1397 N N . LEU A 1 174 ? 1.838 5.381 -13.922 1.00 90.69 174 LEU A N 1
ATOM 1398 C CA . LEU A 1 174 ? 2.764 6.232 -14.685 1.00 90.69 174 LEU A CA 1
ATOM 1399 C C . LEU A 1 174 ? 2.243 6.561 -16.084 1.00 90.69 174 LEU A C 1
ATOM 1401 O O . LEU A 1 174 ? 2.456 7.665 -16.574 1.00 90.69 174 LEU A O 1
ATOM 1405 N N . ALA A 1 175 ? 1.556 5.626 -16.726 1.00 85.75 175 ALA A N 1
ATOM 1406 C CA . ALA A 1 175 ? 1.053 5.837 -18.071 1.00 85.75 175 ALA A CA 1
ATOM 1407 C C . ALA A 1 175 ? -0.227 6.679 -18.141 1.00 85.75 175 ALA A C 1
ATOM 1409 O O . ALA A 1 175 ? -0.487 7.283 -19.180 1.00 85.75 175 ALA A O 1
ATOM 1410 N N . ASN A 1 176 ? -0.994 6.776 -17.051 1.00 87.44 176 ASN A N 1
ATOM 1411 C CA . ASN A 1 176 ? -2.100 7.728 -16.958 1.00 87.44 176 ASN A CA 1
ATOM 1412 C C . ASN A 1 176 ? -1.550 9.162 -16.879 1.00 87.44 176 ASN A C 1
ATOM 1414 O O . ASN A 1 176 ? -2.063 10.061 -17.541 1.00 87.44 176 ASN A O 1
ATOM 1418 N N . VAL A 1 177 ? -0.475 9.362 -16.106 1.00 85.00 177 VAL A N 1
ATOM 1419 C CA . VAL A 1 177 ? 0.165 10.676 -15.901 1.00 85.00 177 VAL A CA 1
ATOM 1420 C C . VAL A 1 177 ? 1.039 11.081 -17.094 1.00 85.00 177 VAL A C 1
ATOM 1422 O O . VAL A 1 177 ? 1.043 12.242 -17.505 1.00 85.00 177 VAL A O 1
ATOM 1425 N N . TYR A 1 178 ? 1.751 10.123 -17.689 1.00 86.50 178 TYR A N 1
ATOM 1426 C CA . TYR A 1 178 ? 2.651 10.322 -18.824 1.00 86.50 178 TYR A CA 1
ATOM 1427 C C . TYR A 1 178 ? 2.322 9.342 -19.961 1.00 86.50 178 TYR A C 1
ATOM 1429 O O . TYR A 1 178 ? 3.030 8.352 -20.150 1.00 86.50 178 TYR A O 1
ATOM 1437 N N . PRO A 1 179 ? 1.298 9.629 -20.787 1.00 83.12 179 PRO A N 1
ATOM 1438 C CA . PRO A 1 179 ? 0.829 8.708 -21.830 1.00 83.12 179 PRO A CA 1
ATOM 1439 C C . PRO A 1 179 ? 1.867 8.343 -22.901 1.00 83.12 179 PRO A C 1
ATOM 1441 O O . PRO A 1 179 ? 1.703 7.367 -23.627 1.00 83.12 179 PRO A O 1
ATOM 1444 N N . SER A 1 180 ? 2.944 9.125 -23.025 1.00 85.44 180 SER A N 1
ATOM 1445 C CA . SER A 1 180 ? 4.069 8.824 -23.916 1.00 85.44 180 SER A CA 1
ATOM 1446 C C . SER A 1 180 ? 4.974 7.698 -23.398 1.00 85.44 180 SER A C 1
ATOM 1448 O O . SER A 1 180 ? 5.749 7.140 -24.178 1.00 85.44 180 SER A O 1
ATOM 1450 N N . LEU A 1 181 ? 4.892 7.348 -22.110 1.00 81.31 181 LEU A N 1
ATOM 1451 C CA . LEU A 1 181 ? 5.645 6.255 -21.506 1.00 81.31 181 LEU A CA 1
ATOM 1452 C C . LEU A 1 181 ? 4.908 4.929 -21.716 1.00 81.31 181 LEU A C 1
ATOM 1454 O O . LEU A 1 181 ? 4.010 4.550 -20.969 1.00 81.31 181 LEU A O 1
ATOM 1458 N N . SER A 1 182 ? 5.317 4.190 -22.746 1.00 84.69 182 SER A N 1
ATOM 1459 C CA . SER A 1 182 ? 4.773 2.863 -23.032 1.00 84.69 182 SER A CA 1
ATOM 1460 C C . SER A 1 182 ? 5.379 1.777 -22.144 1.00 84.69 182 SER A C 1
ATOM 1462 O O . SER A 1 182 ? 6.572 1.800 -21.837 1.00 84.69 182 SER A O 1
ATOM 1464 N N . GLY A 1 183 ? 4.584 0.752 -21.847 1.00 87.94 183 GLY A N 1
ATOM 1465 C CA . GLY A 1 183 ? 5.044 -0.483 -21.222 1.00 87.94 183 GLY A CA 1
ATOM 1466 C C . GLY A 1 183 ? 4.867 -0.530 -19.711 1.00 87.94 183 GLY A C 1
ATOM 1467 O O . GLY A 1 183 ? 4.867 -1.639 -19.200 1.00 87.94 183 GLY A O 1
ATOM 1468 N N . PHE A 1 184 ? 4.682 0.608 -19.033 1.00 94.38 184 PHE A N 1
ATOM 1469 C CA . PHE A 1 184 ? 4.346 0.686 -17.604 1.00 94.38 184 PHE A CA 1
ATOM 1470 C C . PHE A 1 184 ? 2.974 0.092 -17.297 1.00 94.38 184 PHE A C 1
ATOM 1472 O O . PHE A 1 184 ? 2.115 -0.004 -18.183 1.00 94.38 184 PHE A O 1
ATOM 1479 N N . THR A 1 185 ? 2.801 -0.306 -16.039 1.00 95.06 185 THR A N 1
ATOM 1480 C CA . THR A 1 185 ? 1.579 -0.930 -15.541 1.00 95.06 185 THR A CA 1
ATO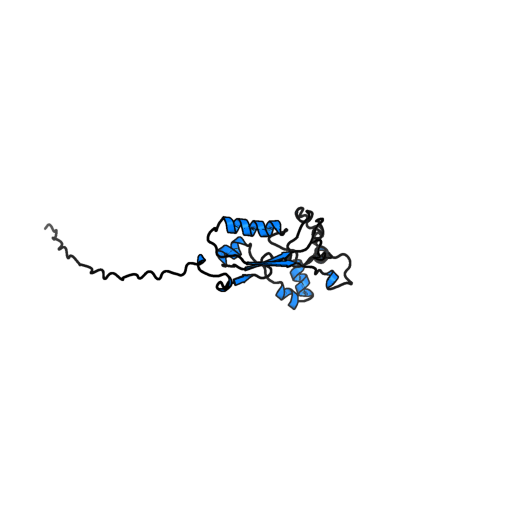M 1481 C C . THR A 1 185 ? 0.398 0.016 -15.749 1.00 95.06 185 THR A C 1
ATOM 1483 O O . THR A 1 185 ? 0.480 1.202 -15.430 1.00 95.06 185 THR A O 1
ATOM 1486 N N . GLN A 1 186 ? -0.688 -0.512 -16.318 1.00 94.88 186 GLN A N 1
ATOM 1487 C CA . GLN A 1 186 ? -1.969 0.183 -16.439 1.00 94.88 186 GLN A CA 1
ATOM 1488 C C . GLN A 1 186 ? -2.899 -0.380 -15.370 1.00 94.88 186 GLN A C 1
ATOM 1490 O O . GLN A 1 186 ? -3.304 -1.537 -15.501 1.00 94.88 186 GLN A O 1
ATOM 1495 N N . PRO A 1 187 ? -3.227 0.383 -14.322 1.00 95.44 187 PRO A N 1
ATOM 1496 C CA . PRO A 1 187 ? -4.283 -0.005 -13.402 1.00 95.44 187 PRO A CA 1
ATOM 1497 C C . PRO A 1 187 ? -5.602 -0.269 -14.125 1.00 95.44 187 PRO A C 1
ATOM 1499 O O . PRO A 1 187 ? -5.947 0.416 -15.092 1.00 95.44 187 PRO A O 1
ATOM 1502 N N . LEU A 1 188 ? -6.336 -1.266 -13.641 1.00 95.25 188 LEU A N 1
ATOM 1503 C CA . LEU A 1 188 ? -7.703 -1.524 -14.076 1.00 95.25 188 LEU A CA 1
ATOM 1504 C C . LEU A 1 188 ? -8.674 -0.627 -13.299 1.00 95.25 188 LEU A C 1
ATOM 1506 O O . LEU A 1 188 ? -8.404 -0.320 -12.136 1.00 95.25 188 LEU A O 1
ATOM 1510 N N . PRO A 1 189 ? -9.802 -0.226 -13.910 1.00 94.44 189 PRO A N 1
ATOM 1511 C CA . PRO A 1 189 ? -10.820 0.538 -13.210 1.00 94.44 189 PRO A CA 1
ATOM 1512 C C . PRO A 1 189 ? -11.555 -0.310 -12.161 1.00 94.44 189 PRO A C 1
ATOM 1514 O O . PRO A 1 189 ? -11.664 -1.536 -12.284 1.00 94.44 189 PRO A O 1
ATOM 1517 N N . PHE A 1 190 ? -12.121 0.369 -11.168 1.00 92.19 190 PHE A N 1
ATOM 1518 C CA . PHE A 1 190 ? -13.141 -0.152 -10.267 1.00 92.19 190 PHE A CA 1
ATOM 1519 C C . PHE A 1 190 ? -14.522 0.141 -10.864 1.00 92.19 190 PHE A C 1
ATOM 1521 O O . PHE A 1 190 ? -15.169 1.147 -10.563 1.00 92.19 190 PHE A O 1
ATOM 1528 N N . ASP A 1 191 ? -14.970 -0.732 -11.764 1.00 85.00 191 ASP A N 1
ATOM 1529 C CA . ASP A 1 191 ? -16.310 -0.666 -12.343 1.00 85.00 191 ASP A CA 1
ATOM 1530 C C . ASP A 1 191 ? -17.301 -1.582 -11.596 1.00 85.00 191 ASP A C 1
ATOM 1532 O O . ASP A 1 191 ? -17.075 -1.986 -10.459 1.00 85.00 191 ASP A O 1
ATOM 1536 N N . ARG A 1 192 ? -18.470 -1.848 -12.189 1.00 77.00 192 ARG A N 1
ATOM 1537 C CA . ARG A 1 192 ? -19.502 -2.683 -11.548 1.00 77.00 192 ARG A CA 1
ATOM 1538 C C . ARG A 1 192 ? -19.106 -4.153 -11.418 1.00 77.00 192 ARG A C 1
ATOM 1540 O O . ARG A 1 192 ? -19.771 -4.858 -10.662 1.00 77.00 192 ARG A O 1
ATOM 1547 N N . ASP A 1 193 ? -18.112 -4.587 -12.184 1.00 70.50 193 ASP A N 1
ATOM 1548 C CA . ASP A 1 193 ? -17.651 -5.967 -12.243 1.00 70.50 193 ASP A CA 1
ATOM 1549 C C . ASP A 1 193 ? -16.388 -6.182 -11.375 1.00 70.50 193 ASP A C 1
ATOM 1551 O O . ASP A 1 193 ? -15.869 -7.299 -11.337 1.00 70.50 193 ASP A O 1
ATOM 1555 N N . ALA A 1 194 ? -15.928 -5.131 -10.674 1.00 60.88 194 ALA A N 1
ATOM 1556 C CA . ALA A 1 194 ? -14.821 -5.135 -9.710 1.00 60.88 194 ALA A CA 1
ATOM 1557 C C . ALA A 1 194 ? -15.232 -5.549 -8.283 1.00 60.88 194 ALA A C 1
ATOM 1559 O O . ALA A 1 194 ? -16.399 -5.316 -7.882 1.00 60.88 194 ALA A O 1
#